Protein AF-E7G3Q5-F1 (afdb_monomer_lite)

Sequence (189 aa):
MLRTCIPQLWKILIFPSSAIGLLQPPITFSFSPLLARLWGVLVLLFIGIGVGVVIFTGACVAPVIFKTSSILPTPLTRYDAGILMSHIFIRSNWVLNALACILVLDSLILKKAILLRLSHLASSVLIFLFSFYYTPFILRAQSLGSVYTTSEKFIQMHAQSEIIFKILLTLLCFSFVSRALRNMPKTSH

Foldseek 3Di:
DDDDDDDDPPPPPDDDPVVVVPPDPPDPPPDDPVRVLVLLVVLLVLLVVLLVLLCCLPVPLLCCLQVCVVPDPDHDDNLVSLVVSLVSVLVSLVSQQVSLVSLQVVLVVPPPCVLLSVLSPLLSVLSCCLNVPLSVVSVVLSVVHDVSCPDPVNVVSVVVSVVSSVVSSVSSVVNNVVSVVVSDDDDDD

InterPro domains:
  IPR025423 TMEM205-like [PF13664] (45-143)

Radius of gyration: 25.7 Å; chains: 1; bounding box: 89×31×65 Å

pLDDT: mean 84.25, std 18.97, range [33.12, 98.25]

Organism: NCBI:txid710394

Structure (mmCIF, N/CA/C/O backbone):
data_AF-E7G3Q5-F1
#
_entry.id   AF-E7G3Q5-F1
#
loop_
_atom_site.group_PDB
_atom_site.id
_atom_site.type_symbol
_atom_site.label_atom_id
_atom_site.label_alt_id
_atom_site.label_comp_id
_atom_site.label_asym_id
_atom_site.label_entity_id
_atom_site.label_seq_id
_atom_site.pdbx_PDB_ins_code
_atom_site.Cartn_x
_atom_site.Cartn_y
_atom_site.Cartn_z
_atom_site.occupancy
_atom_site.B_iso_or_equiv
_atom_site.auth_seq_id
_atom_site.auth_comp_id
_atom_site.auth_asym_id
_atom_site.auth_atom_id
_atom_site.pdbx_PDB_model_num
ATOM 1 N N . MET A 1 1 ? -55.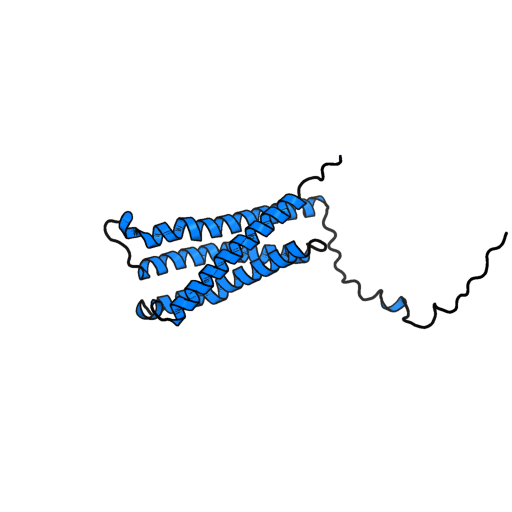511 18.193 40.551 1.00 34.66 1 MET A N 1
ATOM 2 C CA . MET A 1 1 ? -56.664 17.622 39.822 1.00 34.66 1 MET A CA 1
ATOM 3 C C . MET A 1 1 ? -56.696 18.234 38.422 1.00 34.66 1 MET A C 1
ATOM 5 O O . MET A 1 1 ? -56.644 19.450 38.360 1.00 34.66 1 MET A O 1
ATOM 9 N N . LEU A 1 2 ? -56.731 17.391 37.369 1.00 33.12 2 LEU A N 1
ATOM 10 C CA . LEU A 1 2 ? -56.966 17.679 35.925 1.00 33.12 2 LEU A CA 1
ATOM 11 C C . LEU A 1 2 ? -55.952 18.624 35.236 1.00 33.12 2 LEU A C 1
ATOM 13 O O . LEU A 1 2 ? -55.912 19.806 35.528 1.00 33.12 2 LEU A O 1
ATOM 17 N N . ARG A 1 3 ? -55.015 18.216 34.361 1.00 36.53 3 ARG A N 1
ATOM 18 C CA . ARG A 1 3 ? -55.071 17.414 33.113 1.00 36.53 3 ARG A CA 1
ATOM 19 C C . ARG A 1 3 ? -56.258 17.776 32.216 1.00 36.53 3 ARG A C 1
ATOM 21 O O . ARG A 1 3 ? -57.365 17.402 32.557 1.00 36.53 3 ARG A O 1
ATOM 28 N N . THR A 1 4 ? -55.953 18.427 31.084 1.00 46.34 4 THR A N 1
ATOM 29 C CA . THR A 1 4 ? -56.346 18.138 29.680 1.00 46.34 4 THR A CA 1
ATOM 30 C C . THR A 1 4 ? -56.596 19.430 28.901 1.00 46.34 4 THR A C 1
ATOM 32 O O . THR A 1 4 ? -57.481 20.181 29.282 1.00 46.34 4 THR A O 1
ATOM 35 N N . CYS A 1 5 ? -55.864 19.665 27.804 1.00 41.31 5 CYS A N 1
ATOM 36 C CA . CYS A 1 5 ? -56.416 19.691 26.437 1.00 41.31 5 CYS A CA 1
ATOM 37 C C . CYS A 1 5 ? -55.398 20.306 25.452 1.00 41.31 5 CYS A C 1
ATOM 39 O O . CYS A 1 5 ? -55.337 21.518 25.295 1.00 41.31 5 CYS A O 1
ATOM 41 N N . ILE A 1 6 ? -54.602 19.473 24.772 1.00 41.53 6 ILE A N 1
ATOM 42 C CA . ILE A 1 6 ? -54.040 19.798 23.448 1.00 41.53 6 ILE A CA 1
ATOM 43 C C . ILE A 1 6 ? -54.239 18.542 22.578 1.00 41.53 6 ILE A C 1
ATOM 45 O O . ILE A 1 6 ? -53.996 17.434 23.071 1.00 41.53 6 ILE A O 1
ATOM 49 N N . PRO A 1 7 ? -54.777 18.672 21.349 1.00 46.28 7 PRO A N 1
ATOM 50 C CA . PRO A 1 7 ? -55.595 17.633 20.740 1.00 46.28 7 PRO A CA 1
ATOM 51 C C . PRO A 1 7 ? -54.795 16.563 19.986 1.00 46.28 7 PRO A C 1
A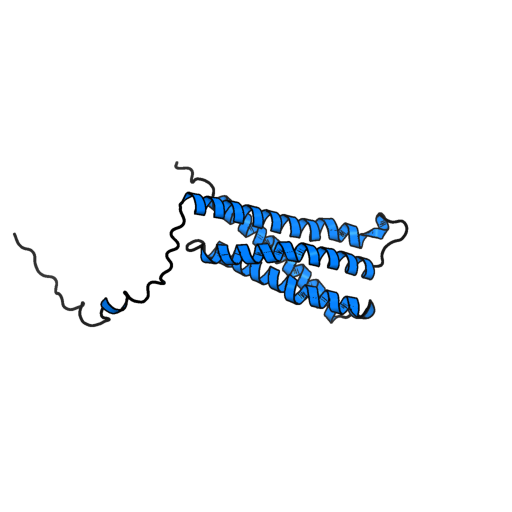TOM 53 O O . PRO A 1 7 ? -53.759 16.797 19.370 1.00 46.28 7 PRO A O 1
ATOM 56 N N . GLN A 1 8 ? -55.363 15.362 20.026 1.00 43.34 8 GLN A N 1
ATOM 57 C CA . GLN A 1 8 ? -54.876 14.067 19.546 1.00 43.34 8 GLN A CA 1
ATOM 58 C C . GLN A 1 8 ? -54.952 13.839 18.020 1.00 43.34 8 GLN A C 1
ATOM 60 O O . GLN A 1 8 ? -54.942 12.696 17.577 1.00 43.34 8 GLN A O 1
ATOM 65 N N . LEU A 1 9 ? -55.015 14.875 17.183 1.00 39.50 9 LEU A N 1
ATOM 66 C CA . LEU A 1 9 ? -55.418 14.704 15.774 1.00 39.50 9 LEU A CA 1
ATOM 67 C C . LEU A 1 9 ? -54.286 14.639 14.738 1.00 39.50 9 LEU A C 1
ATOM 69 O O . LEU A 1 9 ? -54.562 14.444 13.560 1.00 39.50 9 LEU A O 1
ATOM 73 N N . TRP A 1 10 ? -53.016 14.705 15.148 1.00 34.41 10 TRP A N 1
ATOM 74 C CA . TRP A 1 10 ? -51.878 14.600 14.215 1.00 34.41 10 TRP A CA 1
ATOM 75 C C . TRP A 1 10 ? -51.160 13.243 14.219 1.00 34.41 10 TRP A C 1
ATOM 77 O O . TRP A 1 10 ? -50.171 13.055 13.519 1.00 34.41 10 TRP A O 1
ATOM 87 N N . LYS A 1 11 ? -51.659 12.268 14.990 1.00 38.84 11 LYS A N 1
ATOM 88 C CA . LYS A 1 11 ? -51.002 10.962 15.172 1.00 38.84 11 LYS A CA 1
ATOM 89 C C . LYS A 1 11 ? -51.518 9.837 14.264 1.00 38.84 11 LYS A C 1
ATOM 91 O O . LYS A 1 11 ? -51.088 8.705 14.442 1.00 38.84 11 LYS A O 1
ATOM 96 N N . ILE A 1 12 ? -52.432 10.120 13.329 1.00 45.00 12 ILE A N 1
ATOM 97 C CA . ILE A 1 12 ? -53.193 9.069 12.625 1.00 45.00 12 ILE A CA 1
ATOM 98 C C . ILE A 1 12 ? -52.824 8.885 11.140 1.00 45.00 12 ILE A C 1
ATOM 100 O O . ILE A 1 12 ? -53.211 7.867 10.580 1.00 45.00 12 ILE A O 1
ATOM 104 N N . LEU A 1 13 ? -52.035 9.753 10.485 1.00 44.00 13 LEU A N 1
ATOM 105 C CA . LEU A 1 13 ? -51.955 9.690 9.010 1.00 44.00 13 LEU A CA 1
ATOM 106 C C . LEU A 1 13 ? -50.626 9.351 8.331 1.00 44.00 13 LEU A C 1
ATOM 108 O O . LEU A 1 13 ? -50.614 9.296 7.107 1.00 44.00 13 LEU A O 1
ATOM 112 N N . ILE A 1 14 ? -49.527 9.065 9.035 1.00 50.62 14 ILE A N 1
ATOM 113 C CA . ILE A 1 14 ? -48.272 8.699 8.354 1.00 50.62 14 ILE A CA 1
ATOM 114 C C . ILE A 1 14 ? -47.549 7.572 9.118 1.00 50.62 14 ILE A C 1
ATOM 116 O O . ILE A 1 14 ? -46.905 7.802 10.135 1.00 50.62 14 ILE A O 1
ATOM 120 N N . PHE A 1 15 ? -47.680 6.360 8.565 1.00 40.44 15 PHE A N 1
ATOM 121 C CA . PHE A 1 15 ? -47.014 5.083 8.873 1.00 40.44 15 PHE A CA 1
ATOM 122 C C . PHE A 1 15 ? -47.357 4.354 10.196 1.00 40.44 15 PHE A C 1
ATOM 124 O O . PHE A 1 15 ? -47.083 4.853 11.288 1.00 40.44 15 PHE A O 1
ATOM 131 N N . PRO A 1 16 ? -47.868 3.104 10.131 1.00 38.09 16 PRO A N 1
ATOM 132 C CA . PRO A 1 16 ? -47.979 2.249 11.304 1.00 38.09 16 PRO A CA 1
ATOM 133 C C . PRO A 1 16 ? -46.575 1.860 11.793 1.00 38.09 16 PRO A C 1
ATOM 135 O O . PRO A 1 16 ? -45.822 1.154 11.124 1.00 38.09 16 PRO A O 1
ATOM 138 N N . SER A 1 17 ? -46.243 2.312 13.002 1.00 51.16 17 SER A N 1
ATOM 139 C CA . SER A 1 17 ? -44.999 2.027 13.739 1.00 51.16 17 SER A CA 1
ATOM 140 C C . SER A 1 17 ? -44.724 0.522 13.957 1.00 51.16 17 SER A C 1
ATOM 142 O O . SER A 1 17 ? -43.619 0.125 14.319 1.00 51.16 17 SER A O 1
ATOM 144 N N . SER A 1 18 ? -45.703 -0.352 13.708 1.00 44.50 18 SER A N 1
ATOM 145 C CA . SER A 1 18 ? -45.592 -1.801 13.909 1.00 44.50 18 SER A CA 1
ATOM 146 C C . SER A 1 18 ? -44.826 -2.551 12.809 1.00 44.50 18 SER A C 1
ATOM 148 O O . SER A 1 18 ? -44.466 -3.704 13.024 1.00 44.50 18 SER A O 1
ATOM 150 N N . ALA A 1 19 ? -44.515 -1.923 11.668 1.00 43.09 19 ALA A N 1
ATOM 151 C CA . ALA A 1 19 ? -43.764 -2.566 10.577 1.00 43.09 19 ALA A CA 1
ATOM 152 C C . ALA A 1 19 ? -42.237 -2.323 10.621 1.00 43.09 19 ALA A C 1
ATOM 154 O O . ALA A 1 19 ? -41.493 -2.911 9.840 1.00 43.09 19 ALA A O 1
ATOM 155 N N . ILE A 1 20 ? -41.742 -1.494 11.550 1.00 48.28 20 ILE A N 1
ATOM 156 C CA . ILE A 1 20 ? -40.310 -1.136 11.663 1.00 48.28 20 ILE A CA 1
ATOM 157 C C . ILE A 1 20 ? -39.547 -2.100 12.603 1.00 48.28 20 ILE A C 1
ATOM 159 O O . ILE A 1 20 ? -38.323 -2.062 12.695 1.00 48.28 20 ILE A O 1
ATOM 163 N N . GLY A 1 21 ? -40.245 -3.036 13.257 1.00 41.53 21 GLY A N 1
ATOM 164 C CA . GLY A 1 21 ? -39.632 -4.073 14.101 1.00 41.53 21 GLY A CA 1
ATOM 165 C C . GLY A 1 21 ? -38.952 -5.219 13.338 1.00 41.53 21 GLY A C 1
ATOM 166 O O . GLY A 1 21 ? -38.236 -6.004 13.948 1.00 41.53 21 GLY A O 1
ATOM 167 N N . LEU A 1 22 ? -39.148 -5.316 12.017 1.00 44.22 22 LEU A N 1
ATOM 168 C CA . LEU A 1 22 ? -38.691 -6.446 11.189 1.00 44.22 22 LEU A CA 1
ATOM 169 C C . LEU A 1 22 ? -37.426 -6.162 10.364 1.00 44.22 22 LEU A C 1
ATOM 171 O O . LEU A 1 22 ? -36.970 -7.028 9.623 1.00 44.22 22 LEU A O 1
ATOM 175 N N . LEU A 1 23 ? -36.830 -4.975 10.516 1.00 46.97 23 LEU A N 1
ATOM 176 C CA . LEU A 1 23 ? -35.581 -4.600 9.845 1.00 46.97 23 LEU A CA 1
ATOM 177 C C . LEU A 1 23 ? -34.503 -4.141 10.839 1.00 46.97 23 LEU A C 1
ATOM 179 O O . LEU A 1 23 ? -33.746 -3.208 10.578 1.00 46.97 23 LEU A O 1
ATOM 183 N N . GLN A 1 24 ? -34.416 -4.789 12.000 1.00 53.78 24 GLN A N 1
ATOM 184 C CA . GLN A 1 24 ? -33.167 -4.773 12.756 1.00 53.78 24 GLN A CA 1
ATOM 185 C C . GLN A 1 24 ? -32.226 -5.793 12.100 1.00 53.78 24 GLN A C 1
ATOM 187 O O . GLN A 1 24 ? -32.573 -6.974 12.068 1.00 53.78 24 GLN A O 1
ATOM 192 N N . PRO A 1 25 ? -31.057 -5.400 11.553 1.00 47.34 25 PRO A N 1
ATOM 193 C CA . PRO A 1 25 ? -30.088 -6.396 11.112 1.00 47.34 25 PRO A CA 1
ATOM 194 C C . PRO A 1 25 ? -29.729 -7.269 12.329 1.00 47.34 25 PRO A C 1
ATOM 196 O O . PRO A 1 25 ? -29.348 -6.713 13.364 1.00 47.34 25 PRO A O 1
ATOM 199 N N . PRO A 1 26 ? -29.835 -8.609 12.245 1.00 45.66 26 PRO A N 1
ATOM 200 C CA . PRO A 1 26 ? -29.839 -9.501 13.411 1.00 45.66 26 PRO A CA 1
ATOM 201 C C . PRO A 1 26 ? -28.449 -9.718 14.030 1.00 45.66 26 PRO A C 1
ATOM 203 O O . PRO A 1 26 ? -28.199 -10.721 14.687 1.00 45.66 26 PRO A O 1
ATOM 206 N N . ILE A 1 27 ? -27.505 -8.798 13.824 1.00 49.44 27 ILE A N 1
ATOM 207 C CA . ILE A 1 27 ? -26.110 -8.990 14.218 1.00 49.44 27 ILE A CA 1
ATOM 208 C C . ILE A 1 27 ? -25.630 -7.760 14.985 1.00 49.44 27 ILE A C 1
ATOM 210 O O . ILE A 1 27 ? -24.785 -6.982 14.539 1.00 49.44 27 ILE A O 1
ATOM 214 N N . THR A 1 28 ? -26.162 -7.568 16.190 1.00 47.84 28 THR A N 1
ATOM 215 C CA . THR A 1 28 ? -25.440 -6.804 17.209 1.00 47.84 28 THR A CA 1
ATOM 216 C C . THR A 1 28 ? -24.349 -7.709 17.764 1.00 47.84 28 THR A C 1
ATOM 218 O O . THR A 1 28 ? -24.555 -8.425 18.740 1.00 47.84 28 THR A O 1
ATOM 221 N N . PHE A 1 29 ? -23.187 -7.716 17.108 1.00 52.03 29 PHE A N 1
ATOM 222 C CA . PHE A 1 29 ? -21.998 -8.391 17.620 1.00 52.03 29 PHE A CA 1
ATOM 223 C C . PHE A 1 29 ? -21.577 -7.676 18.913 1.00 52.03 29 PHE A C 1
ATOM 225 O O . PHE A 1 29 ? -20.924 -6.630 18.885 1.00 52.03 29 PHE A O 1
ATOM 232 N N . SER A 1 30 ? -22.046 -8.179 20.055 1.00 55.59 30 SER A N 1
ATOM 233 C CA . SER A 1 30 ? -21.732 -7.634 21.373 1.00 55.59 30 SER A CA 1
ATOM 234 C C . SER A 1 30 ? -20.316 -8.062 21.752 1.00 55.59 30 SER A C 1
ATOM 236 O O . SER A 1 30 ? -20.113 -9.029 22.482 1.00 55.59 30 SER A O 1
ATOM 238 N N . PHE A 1 31 ? -19.318 -7.370 21.202 1.00 60.97 31 PHE A N 1
ATOM 239 C CA . PHE A 1 31 ? -17.926 -7.535 21.611 1.00 60.97 31 PHE A CA 1
ATOM 240 C C . PHE A 1 31 ? -17.780 -7.155 23.089 1.00 60.97 31 PHE A C 1
ATOM 242 O O . PHE A 1 31 ? -18.236 -6.089 23.509 1.00 60.97 31 PHE A O 1
ATOM 249 N N . SER A 1 32 ? -17.105 -7.997 23.877 1.00 79.44 32 SER A N 1
ATOM 250 C CA . SER A 1 32 ? -16.699 -7.601 25.225 1.00 79.44 32 SER A CA 1
ATOM 251 C C . SER A 1 32 ? -15.809 -6.347 25.141 1.00 79.44 32 SER A C 1
ATOM 253 O O . SER A 1 32 ? -15.042 -6.190 24.182 1.00 79.44 32 SER A O 1
ATOM 255 N N . PRO A 1 33 ? -15.881 -5.423 26.117 1.00 78.50 33 PRO A N 1
ATOM 256 C CA . PRO A 1 33 ? -15.130 -4.167 26.059 1.00 78.50 33 PRO A CA 1
ATOM 257 C C . PRO A 1 33 ? -13.611 -4.393 25.993 1.00 78.50 33 PRO A C 1
ATOM 259 O O . PRO A 1 33 ? -12.895 -3.609 25.371 1.00 78.50 33 PRO A O 1
ATOM 262 N N . LEU A 1 34 ? -13.121 -5.493 26.576 1.00 83.75 34 LEU A N 1
ATOM 263 C CA . LEU A 1 34 ? -11.731 -5.930 26.462 1.00 83.75 34 LEU A CA 1
ATOM 264 C C . LEU A 1 34 ? -11.377 -6.325 25.021 1.00 83.75 34 LEU A C 1
ATOM 266 O O . LEU A 1 34 ? -10.365 -5.874 24.490 1.00 83.75 34 LEU A O 1
ATOM 270 N N . LEU A 1 35 ? -12.225 -7.120 24.366 1.00 84.31 35 LEU A N 1
ATOM 271 C CA . LEU A 1 35 ? -11.979 -7.609 23.011 1.00 84.31 35 LEU A CA 1
ATOM 272 C C . LEU A 1 35 ? -12.007 -6.469 21.979 1.00 84.31 35 LEU A C 1
ATOM 274 O O . LEU A 1 35 ? -11.187 -6.449 21.066 1.00 84.31 35 LEU A O 1
ATOM 278 N N . ALA A 1 36 ? -12.862 -5.460 22.177 1.00 82.06 36 ALA A N 1
ATOM 279 C CA . ALA A 1 36 ? -12.862 -4.246 21.357 1.00 82.06 36 ALA A CA 1
ATOM 280 C C . ALA A 1 36 ? -11.558 -3.432 21.498 1.00 82.06 36 ALA A C 1
ATOM 282 O O . ALA A 1 36 ? -11.042 -2.908 20.508 1.00 82.06 36 ALA A O 1
ATOM 283 N N . ARG A 1 37 ? -10.996 -3.347 22.713 1.00 85.00 37 ARG A N 1
ATOM 284 C CA . ARG A 1 37 ? -9.695 -2.694 22.947 1.00 85.00 37 ARG A CA 1
ATOM 285 C C . ARG A 1 37 ? -8.551 -3.471 22.303 1.00 85.00 37 ARG A C 1
ATOM 287 O O . ARG A 1 37 ? -7.734 -2.864 21.618 1.00 85.00 37 ARG A O 1
ATOM 294 N N . LEU A 1 38 ? -8.526 -4.795 22.470 1.00 89.81 38 LEU A N 1
ATOM 295 C CA . LEU A 1 38 ? -7.521 -5.662 21.848 1.00 89.81 38 LEU A CA 1
ATOM 296 C C . LEU A 1 38 ? -7.560 -5.557 20.321 1.00 89.81 38 LEU A C 1
ATOM 298 O O . LEU A 1 38 ? -6.521 -5.350 19.701 1.00 89.81 38 LEU A O 1
ATOM 302 N N . TRP A 1 39 ? -8.753 -5.590 19.721 1.00 90.62 39 TRP A N 1
ATOM 303 C CA . TRP A 1 39 ? -8.930 -5.358 18.287 1.00 90.62 39 TRP A CA 1
ATOM 304 C C . TRP A 1 39 ? -8.360 -4.002 17.851 1.00 90.62 39 TRP A C 1
ATOM 306 O O . TRP A 1 39 ? -7.632 -3.910 16.866 1.00 90.62 39 TRP A O 1
ATOM 316 N N . GLY A 1 40 ? -8.632 -2.945 18.623 1.00 90.62 40 GLY A N 1
ATOM 317 C CA . GLY A 1 40 ? -8.086 -1.613 18.380 1.00 90.62 40 GLY A CA 1
ATOM 318 C C . GLY A 1 40 ? -6.558 -1.556 18.355 1.00 90.62 40 GLY A C 1
ATOM 319 O O . GLY A 1 40 ? -6.004 -0.869 17.497 1.00 90.62 40 GLY A O 1
ATOM 320 N N . VAL A 1 41 ? -5.896 -2.277 19.262 1.00 92.44 41 VAL A N 1
ATOM 321 C CA . VAL A 1 41 ? -4.428 -2.371 19.324 1.00 92.44 41 VAL A CA 1
ATOM 322 C C . VAL A 1 41 ? -3.880 -3.196 18.162 1.00 92.44 41 VAL A C 1
ATOM 324 O O . VAL A 1 41 ? -2.921 -2.770 17.523 1.00 92.44 41 VAL A O 1
ATOM 327 N N . LEU A 1 42 ? -4.510 -4.329 17.840 1.00 94.31 42 LEU A N 1
ATOM 328 C CA . LEU A 1 42 ? -4.105 -5.173 16.714 1.00 94.31 42 LEU A CA 1
ATOM 329 C C . LEU A 1 42 ? -4.168 -4.402 15.393 1.00 94.31 42 LEU A C 1
ATOM 331 O O . LEU A 1 42 ? -3.184 -4.363 14.662 1.00 94.31 42 LEU A O 1
ATOM 335 N N . VAL A 1 43 ? -5.280 -3.719 15.114 1.00 95.44 43 VAL A N 1
ATOM 336 C CA . VAL A 1 43 ? -5.418 -2.900 13.898 1.00 95.44 43 VAL A CA 1
ATOM 337 C C . VAL A 1 43 ? -4.332 -1.825 13.833 1.00 95.44 43 VAL A C 1
ATOM 339 O O . VAL A 1 43 ? -3.731 -1.630 12.780 1.00 95.44 43 VAL A O 1
ATOM 342 N N . LEU A 1 44 ? -4.033 -1.159 14.953 1.00 95.31 44 LEU A N 1
ATOM 343 C CA . LEU A 1 44 ? -2.981 -0.143 15.005 1.00 95.31 44 LEU A CA 1
ATOM 344 C C . LEU A 1 44 ? -1.593 -0.733 14.698 1.00 95.31 44 LEU A C 1
ATOM 346 O O . LEU A 1 44 ? -0.835 -0.133 13.936 1.00 95.31 44 LEU A O 1
ATOM 350 N N . LEU A 1 45 ? -1.284 -1.915 15.241 1.00 96.62 45 LEU A N 1
ATOM 351 C CA . LEU A 1 45 ? -0.041 -2.637 14.964 1.00 96.62 45 LEU A CA 1
ATOM 352 C C . LEU A 1 45 ? 0.081 -2.984 13.475 1.00 96.62 45 LEU A C 1
ATOM 354 O O . LEU A 1 45 ? 1.110 -2.709 12.862 1.00 96.62 45 LEU A O 1
ATOM 358 N N . PHE A 1 46 ? -0.979 -3.533 12.878 1.00 97.19 46 PHE A N 1
ATOM 359 C CA . PHE A 1 46 ? -0.999 -3.890 11.458 1.00 97.19 46 PHE A CA 1
ATOM 360 C C . PHE A 1 46 ? -0.860 -2.665 10.545 1.00 97.19 46 PHE A C 1
ATOM 362 O O . PHE A 1 46 ? -0.125 -2.730 9.560 1.00 97.19 46 PHE A O 1
ATOM 369 N N . ILE A 1 47 ? -1.491 -1.533 10.883 1.00 97.56 47 ILE A N 1
ATOM 370 C CA . ILE A 1 47 ? -1.281 -0.271 10.156 1.00 97.56 47 ILE A CA 1
ATOM 371 C C . ILE A 1 47 ? 0.190 0.155 10.248 1.00 97.56 47 ILE A C 1
ATOM 373 O O . ILE A 1 47 ? 0.777 0.512 9.229 1.00 97.56 47 ILE A O 1
ATOM 377 N N . GLY A 1 48 ? 0.799 0.080 11.436 1.00 97.25 48 GLY A N 1
ATOM 378 C CA . GLY A 1 48 ? 2.218 0.393 11.633 1.00 97.25 48 GLY A CA 1
ATOM 379 C C . GLY A 1 48 ? 3.144 -0.486 10.786 1.00 97.25 48 GLY A C 1
ATOM 380 O O . GLY A 1 48 ? 4.043 0.030 10.123 1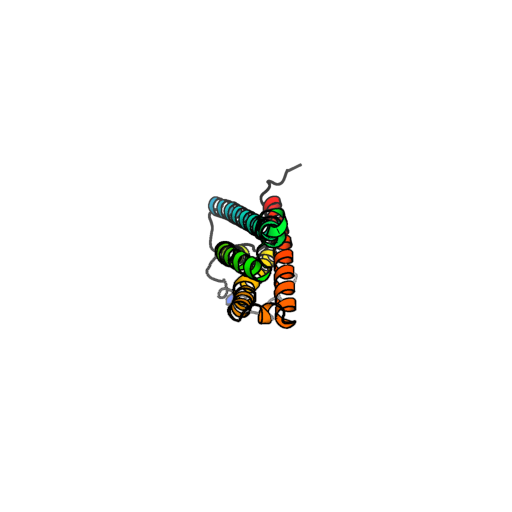.00 97.25 48 GLY A O 1
ATOM 381 N N . ILE A 1 49 ? 2.878 -1.796 10.727 1.00 97.31 49 ILE A N 1
ATOM 382 C CA . ILE A 1 49 ? 3.590 -2.727 9.836 1.00 97.31 49 ILE A CA 1
ATOM 383 C C . ILE A 1 49 ? 3.401 -2.317 8.370 1.00 97.31 49 ILE A C 1
ATOM 385 O O . ILE A 1 49 ? 4.377 -2.277 7.625 1.00 97.31 49 ILE A O 1
ATOM 389 N N . GLY A 1 50 ? 2.182 -1.960 7.956 1.00 97.25 50 GLY A N 1
ATOM 390 C CA . GLY A 1 50 ? 1.893 -1.478 6.603 1.00 97.25 50 GLY A CA 1
ATOM 391 C C . GLY A 1 50 ? 2.704 -0.245 6.216 1.00 97.25 50 GLY A C 1
ATOM 392 O O . GLY A 1 50 ? 3.349 -0.235 5.169 1.00 97.25 50 GLY A O 1
ATOM 393 N N . VAL A 1 51 ? 2.727 0.768 7.087 1.00 97.62 51 VAL A N 1
ATOM 394 C CA . VAL A 1 51 ? 3.562 1.968 6.917 1.00 97.62 51 VAL A CA 1
ATOM 395 C C . VAL A 1 51 ? 5.036 1.577 6.800 1.00 97.62 51 VAL A C 1
ATOM 397 O O . VAL A 1 51 ? 5.717 2.022 5.877 1.00 97.62 51 VAL A O 1
ATOM 400 N N . GLY A 1 52 ? 5.516 0.698 7.685 1.00 96.50 52 GLY A N 1
ATOM 401 C CA . GLY A 1 52 ? 6.889 0.197 7.667 1.00 96.50 52 GLY A CA 1
ATOM 402 C C . GLY A 1 52 ? 7.255 -0.497 6.354 1.00 96.50 52 GLY A C 1
ATOM 403 O O . GLY A 1 52 ? 8.288 -0.182 5.772 1.00 96.50 52 GLY A O 1
ATOM 404 N N . VAL A 1 53 ? 6.395 -1.380 5.839 1.00 96.50 53 VAL A N 1
ATOM 405 C CA . VAL A 1 53 ? 6.600 -2.073 4.555 1.00 96.50 53 VAL A CA 1
ATOM 406 C C . VAL A 1 53 ? 6.681 -1.077 3.398 1.00 96.50 53 VAL A C 1
ATOM 408 O O . VAL A 1 53 ? 7.574 -1.187 2.556 1.00 96.50 53 VAL A O 1
ATOM 411 N N . VAL A 1 54 ? 5.781 -0.093 3.356 1.00 95.62 54 VAL A N 1
ATOM 412 C CA . VAL A 1 54 ? 5.740 0.912 2.283 1.00 95.62 54 VAL A CA 1
ATOM 413 C C . VAL A 1 54 ? 6.987 1.802 2.310 1.00 95.62 54 VAL A C 1
ATOM 415 O O . VAL A 1 54 ? 7.614 2.012 1.272 1.00 95.62 54 VAL A O 1
ATOM 418 N N . ILE A 1 55 ? 7.405 2.264 3.492 1.00 96.00 55 ILE A N 1
ATOM 419 C CA . ILE A 1 55 ? 8.636 3.054 3.648 1.00 96.00 55 ILE A CA 1
ATOM 420 C C . ILE A 1 55 ? 9.866 2.213 3.305 1.00 96.00 55 ILE A C 1
ATOM 422 O O . ILE A 1 55 ? 10.727 2.670 2.559 1.00 96.00 55 ILE A O 1
ATOM 426 N N . PHE A 1 56 ? 9.953 0.983 3.810 1.00 95.25 56 PHE A N 1
ATOM 427 C CA . PHE A 1 56 ? 11.109 0.123 3.584 1.00 95.25 56 PHE A CA 1
ATOM 428 C C . PHE A 1 56 ? 11.283 -0.202 2.099 1.00 95.25 56 PHE A C 1
ATOM 430 O O . PHE A 1 56 ? 12.369 -0.034 1.549 1.00 95.25 56 PHE A O 1
ATOM 437 N N . THR A 1 57 ? 10.209 -0.601 1.419 1.00 94.00 57 THR A N 1
ATOM 438 C CA . THR A 1 57 ? 10.262 -0.889 -0.020 1.00 94.00 57 THR A CA 1
ATOM 439 C C . THR A 1 57 ? 10.550 0.370 -0.842 1.00 94.00 57 THR A C 1
ATOM 441 O O . THR A 1 57 ? 11.448 0.362 -1.679 1.00 94.00 57 THR A O 1
ATOM 444 N N . GLY A 1 58 ? 9.857 1.480 -0.579 1.00 89.88 58 GLY A N 1
ATOM 445 C CA . GLY A 1 58 ? 9.997 2.708 -1.364 1.00 89.88 58 GLY A CA 1
ATOM 446 C C . GLY A 1 58 ? 11.286 3.489 -1.096 1.00 89.88 58 GLY A C 1
ATOM 447 O O . GLY A 1 58 ? 12.022 3.815 -2.022 1.00 89.88 58 GLY A O 1
ATOM 448 N N . ALA A 1 59 ? 11.564 3.812 0.166 1.00 90.62 59 ALA A N 1
ATOM 449 C CA . ALA A 1 59 ? 12.649 4.717 0.542 1.00 90.62 59 ALA A CA 1
ATOM 450 C C . ALA A 1 59 ? 13.986 4.002 0.778 1.00 90.62 59 ALA A C 1
ATOM 452 O O . ALA A 1 59 ? 15.031 4.609 0.561 1.00 90.62 59 ALA A O 1
ATOM 453 N N . CYS A 1 60 ? 13.977 2.735 1.210 1.00 91.19 60 CYS A N 1
ATOM 454 C CA . CYS A 1 60 ? 15.212 2.004 1.515 1.00 91.19 60 CYS A CA 1
ATOM 455 C C . CYS A 1 60 ? 15.625 1.075 0.368 1.00 91.19 60 CYS A C 1
ATOM 457 O O . CYS A 1 60 ? 16.743 1.164 -0.129 1.00 91.19 60 CYS A O 1
ATOM 459 N N . VAL A 1 61 ? 14.727 0.200 -0.084 1.00 92.38 61 VAL A N 1
ATOM 460 C CA . VAL A 1 61 ? 15.055 -0.846 -1.064 1.00 92.38 61 VAL A CA 1
ATOM 461 C C . VAL A 1 61 ? 15.248 -0.275 -2.471 1.00 92.38 61 VAL A C 1
ATOM 463 O O . VAL A 1 61 ? 16.239 -0.604 -3.124 1.00 92.38 61 VAL A O 1
ATOM 466 N N . ALA A 1 62 ? 14.354 0.602 -2.941 1.00 90.00 62 ALA A N 1
ATOM 467 C CA . ALA A 1 62 ? 14.445 1.160 -4.292 1.00 90.00 62 ALA A CA 1
ATOM 468 C C . ALA A 1 62 ? 15.802 1.835 -4.600 1.00 90.00 62 ALA A C 1
ATOM 470 O O . ALA A 1 62 ? 16.411 1.484 -5.613 1.00 90.00 62 ALA A O 1
ATOM 471 N N . PRO A 1 63 ? 16.351 2.751 -3.769 1.00 89.25 63 PRO A N 1
ATOM 472 C CA . PRO A 1 63 ? 17.648 3.350 -4.074 1.00 89.25 63 PRO A CA 1
ATOM 473 C C . PRO A 1 63 ? 18.795 2.337 -4.035 1.00 89.25 63 PRO A C 1
ATOM 475 O O . PRO A 1 63 ? 19.714 2.469 -4.836 1.00 89.25 63 PRO A O 1
ATOM 478 N N . VAL A 1 64 ? 18.741 1.322 -3.167 1.00 89.38 64 VAL A N 1
ATOM 479 C CA . VAL A 1 64 ? 19.773 0.274 -3.102 1.00 89.38 64 VAL A CA 1
ATOM 480 C C . VAL A 1 64 ? 19.794 -0.557 -4.387 1.00 89.38 64 VAL A C 1
ATOM 482 O O . VAL A 1 64 ? 20.864 -0.832 -4.923 1.00 89.38 64 VAL A O 1
ATOM 485 N N . ILE A 1 65 ? 18.621 -0.905 -4.921 1.00 90.69 65 ILE A N 1
ATOM 486 C CA . ILE A 1 65 ? 18.498 -1.735 -6.127 1.00 90.69 65 ILE A CA 1
ATOM 487 C C . ILE A 1 65 ? 18.772 -0.944 -7.411 1.00 90.69 65 ILE A C 1
ATOM 489 O O . ILE A 1 65 ? 19.386 -1.470 -8.335 1.00 90.69 65 ILE A O 1
ATOM 493 N N . PHE A 1 66 ? 18.347 0.319 -7.494 1.00 88.19 66 PHE A N 1
ATOM 494 C CA . PHE A 1 66 ? 18.508 1.116 -8.717 1.00 88.19 66 PHE A CA 1
ATOM 495 C C . PHE A 1 66 ? 19.818 1.915 -8.784 1.00 88.19 66 PHE A C 1
ATOM 497 O O . PHE A 1 66 ? 20.169 2.395 -9.862 1.00 88.19 66 PHE A O 1
ATOM 504 N N . LYS A 1 67 ? 20.559 2.059 -7.675 1.00 88.81 67 LYS A N 1
ATOM 505 C CA . LYS A 1 67 ? 21.878 2.722 -7.633 1.00 88.81 67 LYS A CA 1
ATOM 506 C C . LYS A 1 67 ? 23.021 1.730 -7.401 1.00 88.81 67 LYS A C 1
ATOM 508 O O . LYS A 1 67 ? 24.005 2.046 -6.741 1.00 88.81 67 LYS A O 1
ATOM 513 N N . THR A 1 68 ? 22.933 0.531 -7.973 1.00 85.75 68 THR A N 1
ATOM 514 C CA . THR A 1 68 ? 23.975 -0.498 -7.812 1.00 85.75 68 THR A CA 1
ATOM 515 C C . THR A 1 68 ? 25.342 -0.088 -8.347 1.00 85.75 68 THR A C 1
ATOM 517 O O . THR A 1 68 ? 26.335 -0.643 -7.902 1.00 85.75 68 THR A O 1
ATOM 520 N N . SER A 1 69 ? 25.435 0.890 -9.253 1.00 80.81 69 SER A N 1
ATOM 521 C CA . SER A 1 69 ? 26.716 1.385 -9.780 1.00 80.81 69 SER A CA 1
ATOM 522 C C . SER A 1 69 ? 27.633 2.011 -8.730 1.00 80.81 69 SER A C 1
ATOM 524 O O . SER A 1 69 ? 28.829 2.112 -8.969 1.00 80.81 69 SER A O 1
ATOM 526 N N . SER A 1 70 ? 27.098 2.434 -7.581 1.00 82.12 70 SER A N 1
ATOM 527 C CA . SER A 1 70 ? 27.904 2.929 -6.459 1.00 82.12 70 SER A CA 1
ATOM 528 C C . SER A 1 70 ? 28.238 1.852 -5.422 1.00 82.12 70 SER A C 1
ATOM 530 O O . SER A 1 70 ? 28.885 2.164 -4.430 1.00 82.12 70 SER A O 1
ATOM 532 N N . ILE A 1 71 ? 27.748 0.620 -5.598 1.00 84.69 71 ILE A N 1
ATOM 533 C CA . ILE A 1 71 ? 27.817 -0.447 -4.586 1.00 84.69 71 ILE A CA 1
ATOM 534 C C . ILE A 1 71 ? 28.514 -1.694 -5.143 1.00 84.69 71 ILE A C 1
ATOM 536 O O . ILE A 1 71 ? 29.317 -2.309 -4.447 1.00 84.69 71 ILE A O 1
ATOM 540 N N . LEU A 1 72 ? 28.210 -2.081 -6.384 1.00 86.44 72 LEU A N 1
ATOM 541 C CA . LEU A 1 72 ? 28.742 -3.277 -7.028 1.00 86.44 72 LEU A CA 1
ATOM 542 C C . LEU A 1 72 ? 29.797 -2.925 -8.088 1.00 86.44 72 LEU A C 1
ATOM 544 O O . LEU A 1 72 ? 29.622 -1.950 -8.821 1.00 86.44 72 LEU A O 1
ATOM 548 N N . PRO A 1 73 ? 30.836 -3.768 -8.246 1.00 80.25 73 PRO A N 1
ATOM 549 C CA . PRO A 1 73 ? 31.839 -3.617 -9.303 1.00 80.25 73 PRO A CA 1
ATOM 550 C C . PRO A 1 73 ? 31.255 -3.842 -10.707 1.00 80.25 73 PRO A C 1
ATOM 552 O O . PRO A 1 73 ? 31.705 -3.226 -11.668 1.00 80.25 73 PRO A O 1
ATOM 555 N N . THR A 1 74 ? 30.224 -4.682 -10.832 1.00 85.00 74 THR A N 1
ATOM 556 C CA . THR A 1 74 ? 29.445 -4.875 -12.062 1.00 85.00 74 THR A CA 1
ATOM 557 C C . THR A 1 74 ? 28.011 -4.387 -11.829 1.00 85.00 74 THR A C 1
ATOM 559 O O . THR A 1 74 ? 27.250 -5.072 -11.137 1.00 85.00 74 THR A O 1
ATOM 562 N N . PRO A 1 75 ? 27.625 -3.203 -12.340 1.00 83.69 75 PRO A N 1
ATOM 563 C CA . PRO A 1 75 ? 26.302 -2.645 -12.086 1.00 83.69 75 PRO A CA 1
ATOM 564 C C . PRO A 1 75 ? 25.206 -3.476 -12.755 1.00 83.69 75 PRO A C 1
ATOM 566 O O . PRO A 1 75 ? 25.354 -3.907 -13.897 1.00 83.69 75 PRO A O 1
ATOM 569 N N . LEU A 1 76 ? 24.075 -3.639 -12.064 1.00 87.69 76 LEU A N 1
ATOM 570 C CA . LEU A 1 76 ? 22.869 -4.187 -12.675 1.00 87.69 76 LEU A CA 1
ATOM 571 C C . LEU A 1 76 ? 22.325 -3.220 -13.725 1.00 87.69 76 LEU A C 1
ATOM 573 O O . LEU A 1 76 ? 22.358 -1.995 -13.550 1.00 87.69 76 LEU A O 1
ATOM 577 N N . THR A 1 77 ? 21.766 -3.769 -14.802 1.00 90.44 77 THR A N 1
ATOM 578 C CA . THR A 1 77 ? 20.975 -2.953 -15.721 1.00 90.44 77 THR A CA 1
ATOM 579 C C . THR A 1 77 ? 19.697 -2.488 -15.017 1.00 90.44 77 THR A C 1
ATOM 581 O O . THR A 1 77 ? 19.201 -3.135 -14.091 1.00 90.44 77 THR A O 1
ATOM 584 N N . ARG A 1 78 ? 19.110 -1.369 -15.465 1.00 87.94 78 ARG A N 1
ATOM 585 C CA . ARG A 1 78 ? 17.820 -0.901 -14.917 1.00 87.94 78 ARG A CA 1
ATOM 586 C C . ARG A 1 78 ? 16.709 -1.944 -15.055 1.00 87.94 78 ARG A C 1
ATOM 588 O O . ARG A 1 78 ? 15.812 -1.983 -14.219 1.00 87.94 78 ARG A O 1
ATOM 595 N N . TYR A 1 79 ? 16.778 -2.766 -16.098 1.00 91.00 79 TYR A N 1
ATOM 596 C CA . TYR A 1 79 ? 15.837 -3.851 -16.327 1.00 91.00 79 TYR A CA 1
ATOM 597 C C . TYR A 1 79 ? 15.974 -4.935 -15.248 1.00 91.00 79 TYR A C 1
ATOM 599 O O . TYR A 1 79 ? 14.989 -5.238 -14.577 1.00 91.00 79 TYR A O 1
ATOM 607 N N . ASP A 1 80 ? 17.191 -5.427 -14.994 1.00 91.75 80 ASP A N 1
ATOM 608 C CA . ASP A 1 80 ? 17.448 -6.458 -13.972 1.00 91.75 80 ASP A CA 1
ATOM 609 C C . ASP A 1 80 ? 17.096 -5.964 -12.562 1.00 91.75 80 ASP A C 1
ATOM 611 O O . ASP A 1 80 ? 16.466 -6.671 -11.773 1.00 91.75 80 ASP A O 1
ATOM 615 N N . ALA A 1 81 ? 17.436 -4.706 -12.270 1.00 91.81 81 ALA A N 1
ATOM 616 C CA . ALA A 1 81 ? 17.033 -4.021 -11.047 1.00 91.81 81 ALA A CA 1
ATOM 617 C C . ALA A 1 81 ? 15.496 -3.986 -10.896 1.00 91.81 81 ALA A C 1
ATOM 619 O O . ALA A 1 81 ? 14.961 -4.271 -9.823 1.00 91.81 81 ALA A O 1
ATOM 620 N N . GLY A 1 82 ? 14.770 -3.709 -11.984 1.00 91.94 82 GLY A N 1
ATOM 621 C CA . GLY A 1 82 ? 13.307 -3.735 -12.023 1.00 91.94 82 GLY A CA 1
ATOM 622 C C . GLY A 1 82 ? 12.706 -5.118 -11.746 1.00 91.94 82 GLY A C 1
ATOM 623 O O . GLY A 1 82 ? 11.734 -5.219 -10.989 1.00 91.94 82 GLY A O 1
ATOM 624 N N . ILE A 1 83 ? 13.297 -6.186 -12.294 1.00 94.25 83 ILE A N 1
ATOM 625 C CA . ILE A 1 83 ? 12.897 -7.573 -12.000 1.00 94.25 83 ILE A CA 1
ATOM 626 C C . ILE A 1 83 ? 13.052 -7.859 -10.503 1.00 94.25 83 ILE A C 1
ATOM 628 O O . ILE A 1 83 ? 12.104 -8.307 -9.849 1.00 94.25 83 ILE A O 1
ATOM 632 N N . LEU A 1 84 ? 14.218 -7.537 -9.934 1.00 93.94 84 LEU A N 1
ATOM 633 C CA . LEU A 1 84 ? 14.499 -7.771 -8.518 1.00 93.94 84 LEU A CA 1
ATOM 634 C C . LEU A 1 84 ? 13.528 -7.004 -7.610 1.00 93.94 84 LEU A C 1
ATOM 636 O O . LEU A 1 84 ? 12.965 -7.580 -6.675 1.00 93.94 84 LEU A O 1
ATOM 640 N N . MET A 1 85 ? 13.273 -5.730 -7.920 1.00 93.38 85 MET A N 1
ATOM 641 C CA . MET A 1 85 ? 12.321 -4.899 -7.182 1.00 93.38 85 MET A CA 1
ATOM 642 C C . MET A 1 85 ? 10.907 -5.495 -7.207 1.00 93.38 85 MET A C 1
ATOM 644 O O . MET A 1 85 ? 10.218 -5.536 -6.186 1.00 93.38 85 MET A O 1
ATOM 648 N N . SER A 1 86 ? 10.485 -6.025 -8.355 1.00 93.56 86 SER A N 1
ATOM 649 C CA . SER A 1 86 ? 9.154 -6.622 -8.511 1.00 93.56 86 SER A CA 1
ATOM 650 C C . SER A 1 86 ? 8.994 -7.879 -7.651 1.00 93.56 86 SER A C 1
ATOM 652 O O . SER A 1 86 ? 7.952 -8.071 -7.026 1.00 93.56 86 SER A O 1
ATOM 654 N N . HIS A 1 87 ? 10.045 -8.692 -7.504 1.00 94.19 87 HIS A N 1
ATOM 655 C CA . HIS A 1 87 ? 10.043 -9.840 -6.589 1.00 94.19 87 HIS A CA 1
ATOM 656 C C . HIS A 1 87 ? 9.937 -9.462 -5.107 1.00 94.19 87 HIS A C 1
ATOM 658 O O . HIS A 1 87 ? 9.414 -10.254 -4.310 1.00 94.19 87 HIS A O 1
ATOM 664 N N . ILE A 1 88 ? 10.425 -8.283 -4.724 1.00 94.75 88 ILE A N 1
ATOM 665 C CA . ILE A 1 88 ? 10.241 -7.749 -3.373 1.00 94.75 88 ILE A CA 1
ATOM 666 C C . ILE A 1 88 ? 8.797 -7.288 -3.205 1.00 94.75 88 ILE A C 1
ATOM 668 O O . ILE A 1 88 ? 8.147 -7.696 -2.244 1.00 94.75 88 ILE A O 1
ATOM 672 N N . PHE A 1 89 ? 8.251 -6.552 -4.178 1.00 93.81 89 PHE A N 1
ATOM 673 C CA . PHE A 1 89 ? 6.850 -6.130 -4.145 1.00 93.81 89 PHE A CA 1
ATOM 674 C C . PHE A 1 89 ? 5.869 -7.300 -4.084 1.00 93.81 89 PHE A C 1
ATOM 676 O O . PHE A 1 89 ? 4.918 -7.227 -3.316 1.00 93.81 89 PHE A O 1
ATOM 683 N N . ILE A 1 90 ? 6.111 -8.411 -4.789 1.00 95.38 90 ILE A N 1
ATOM 684 C CA . ILE A 1 90 ? 5.271 -9.616 -4.666 1.00 95.38 90 ILE A CA 1
ATOM 685 C C . ILE A 1 90 ? 5.220 -10.103 -3.210 1.00 95.38 90 ILE A C 1
ATOM 687 O O . ILE A 1 90 ? 4.144 -10.406 -2.700 1.00 95.38 90 ILE A O 1
ATOM 691 N N . ARG A 1 91 ? 6.368 -10.163 -2.522 1.00 95.56 91 ARG A N 1
ATOM 692 C CA . ARG A 1 91 ? 6.440 -10.602 -1.118 1.00 95.56 91 ARG A CA 1
ATOM 693 C C . ARG A 1 91 ? 5.767 -9.601 -0.182 1.00 95.56 91 ARG A C 1
ATOM 695 O O . ARG A 1 91 ? 4.996 -9.999 0.685 1.00 95.56 91 ARG A O 1
ATOM 702 N N . SER A 1 92 ? 6.003 -8.310 -0.392 1.00 94.88 92 SER A N 1
ATOM 703 C CA . SER A 1 92 ? 5.365 -7.237 0.373 1.00 94.88 92 SER A CA 1
ATOM 704 C C . SER A 1 92 ? 3.849 -7.188 0.164 1.00 94.88 92 SER A C 1
ATOM 706 O O . SER A 1 92 ? 3.116 -6.929 1.117 1.00 94.88 92 SER A O 1
ATOM 708 N N . ASN A 1 93 ? 3.359 -7.511 -1.035 1.00 95.94 93 ASN A N 1
ATOM 709 C CA . ASN A 1 93 ? 1.934 -7.536 -1.352 1.00 95.94 93 ASN A CA 1
AT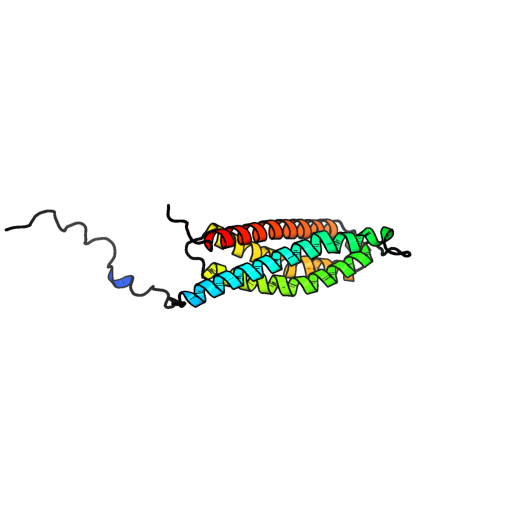OM 710 C C . ASN A 1 93 ? 1.167 -8.581 -0.539 1.00 95.94 93 ASN A C 1
ATOM 712 O O . ASN A 1 93 ? 0.019 -8.326 -0.200 1.00 95.94 93 ASN A O 1
ATOM 716 N N . TRP A 1 94 ? 1.774 -9.710 -0.154 1.00 95.94 94 TRP A N 1
ATOM 717 C CA . TRP A 1 94 ? 1.122 -10.657 0.763 1.00 95.94 94 TRP A CA 1
ATOM 718 C C . TRP A 1 94 ? 0.787 -10.004 2.107 1.00 95.94 94 TRP A C 1
ATOM 720 O O . TRP A 1 94 ? -0.333 -10.136 2.603 1.00 95.94 94 TRP A O 1
ATOM 730 N N . VAL A 1 95 ? 1.733 -9.242 2.662 1.00 96.56 95 VAL A N 1
ATOM 731 C CA . VAL A 1 95 ? 1.547 -8.512 3.924 1.00 96.56 95 VAL A CA 1
ATOM 732 C C . VAL A 1 95 ? 0.534 -7.381 3.751 1.00 96.56 95 VAL A C 1
ATOM 734 O O . VAL A 1 95 ? -0.367 -7.229 4.577 1.00 96.56 95 VAL A O 1
ATOM 737 N N . LEU A 1 96 ? 0.637 -6.610 2.664 1.00 97.06 96 LEU A N 1
ATOM 738 C CA . LEU A 1 96 ? -0.290 -5.513 2.390 1.00 97.06 96 LEU A CA 1
ATOM 739 C C . LEU A 1 96 ? -1.716 -6.025 2.145 1.00 97.06 96 LEU A C 1
ATOM 741 O O . LEU A 1 96 ? -2.653 -5.463 2.701 1.00 97.06 96 LEU A O 1
ATOM 745 N N . ASN A 1 97 ? -1.907 -7.115 1.402 1.00 97.75 97 ASN A N 1
ATOM 746 C CA . ASN A 1 97 ? -3.230 -7.703 1.169 1.00 97.75 97 ASN A CA 1
ATOM 747 C C . ASN A 1 97 ? -3.863 -8.210 2.471 1.00 97.75 97 ASN A C 1
ATOM 749 O O . ASN A 1 97 ? -5.055 -7.997 2.691 1.00 97.75 97 ASN A O 1
ATOM 753 N N . ALA A 1 98 ? -3.075 -8.815 3.368 1.00 97.62 98 ALA A N 1
ATOM 754 C CA . ALA A 1 98 ? -3.555 -9.178 4.701 1.00 97.62 98 ALA A CA 1
ATOM 755 C C . ALA A 1 98 ? -4.000 -7.936 5.497 1.00 97.62 98 ALA A C 1
ATOM 757 O O . ALA A 1 98 ? -5.081 -7.934 6.090 1.00 97.62 98 ALA A O 1
ATOM 758 N N . LEU A 1 99 ? -3.215 -6.853 5.450 1.00 98.06 99 LEU A N 1
ATOM 759 C CA . LEU A 1 99 ? -3.592 -5.567 6.037 1.00 98.06 99 LEU A CA 1
ATOM 760 C C . LEU A 1 99 ? -4.886 -5.013 5.421 1.00 98.06 99 LEU A C 1
ATOM 762 O O . LEU A 1 99 ? -5.762 -4.587 6.166 1.00 98.06 99 LEU A O 1
ATOM 766 N N . ALA A 1 100 ? -5.051 -5.051 4.097 1.00 98.00 100 ALA A N 1
ATOM 767 C CA . ALA A 1 100 ? -6.269 -4.586 3.432 1.00 98.00 100 ALA A CA 1
ATOM 768 C C . ALA A 1 100 ? -7.512 -5.336 3.932 1.00 98.00 100 ALA A C 1
ATOM 770 O O . ALA A 1 100 ? -8.516 -4.708 4.262 1.00 98.00 100 ALA A O 1
ATOM 771 N N . CYS A 1 101 ? -7.435 -6.660 4.095 1.00 97.75 101 CYS A N 1
ATOM 772 C CA . CYS A 1 101 ? -8.523 -7.438 4.692 1.00 97.75 101 CYS A CA 1
ATOM 773 C C . CYS A 1 101 ? -8.851 -6.965 6.120 1.00 97.75 101 CYS A C 1
ATOM 775 O O . CYS A 1 101 ? -10.020 -6.764 6.451 1.00 97.75 101 CYS A O 1
ATOM 777 N N . ILE A 1 102 ? -7.835 -6.726 6.954 1.00 97.00 102 ILE A N 1
ATOM 778 C C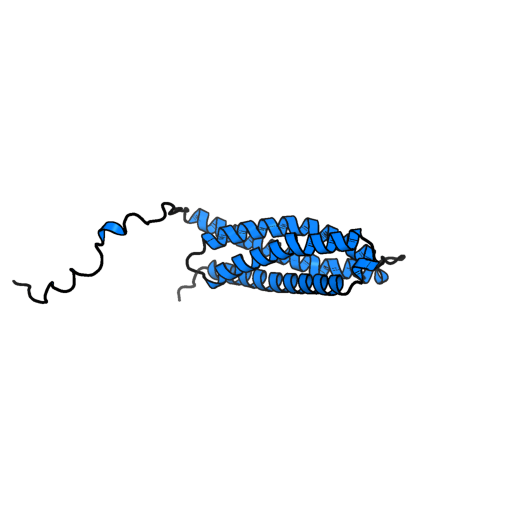A . ILE A 1 102 ? -8.015 -6.218 8.325 1.00 97.00 102 ILE A CA 1
ATOM 779 C C . ILE A 1 102 ? -8.653 -4.822 8.322 1.00 97.00 102 ILE A C 1
ATOM 781 O O . ILE A 1 102 ? -9.548 -4.557 9.125 1.00 97.00 102 ILE A O 1
ATOM 785 N N . LEU A 1 103 ? -8.239 -3.936 7.412 1.00 97.12 103 LEU A N 1
ATOM 786 C CA . LEU A 1 103 ? -8.794 -2.588 7.283 1.00 97.12 103 LEU A CA 1
ATOM 787 C C . LEU A 1 103 ? -10.260 -2.610 6.842 1.00 97.12 103 LEU A C 1
ATOM 789 O O . LEU A 1 103 ? -11.062 -1.854 7.394 1.00 97.12 103 LEU A O 1
ATOM 793 N N . VAL A 1 104 ? -10.634 -3.498 5.914 1.00 97.44 104 VAL A N 1
ATOM 794 C CA . VAL A 1 104 ? -12.039 -3.720 5.540 1.00 97.44 104 VAL A CA 1
ATOM 795 C C . VAL A 1 104 ? -12.840 -4.185 6.754 1.00 97.44 104 VAL A C 1
ATOM 797 O O . VAL A 1 104 ? -13.865 -3.577 7.061 1.00 97.44 104 VAL A O 1
ATOM 800 N N . LEU A 1 105 ? -12.362 -5.187 7.497 1.00 95.19 105 LEU A N 1
ATOM 801 C CA . LEU A 1 105 ? -13.047 -5.672 8.701 1.00 95.19 105 LEU A CA 1
ATOM 802 C C . LEU A 1 105 ? -13.201 -4.568 9.758 1.00 95.19 105 LEU A C 1
ATOM 804 O O . LEU A 1 105 ? -14.295 -4.361 10.286 1.00 95.19 105 LEU A O 1
ATOM 808 N N . ASP A 1 106 ? -12.142 -3.802 10.026 1.00 93.94 106 ASP A N 1
ATOM 809 C CA . ASP A 1 106 ? -12.201 -2.694 10.980 1.00 93.94 106 ASP A CA 1
ATOM 810 C C . ASP A 1 106 ? -13.149 -1.577 10.513 1.00 93.94 106 ASP A C 1
ATOM 812 O O . ASP A 1 106 ? -13.853 -0.974 11.327 1.00 93.94 106 ASP A O 1
ATOM 816 N N . SER A 1 107 ? -13.251 -1.338 9.202 1.00 93.69 107 SER A N 1
ATOM 817 C CA . SER A 1 107 ? -14.176 -0.348 8.642 1.00 93.69 107 SER A CA 1
ATOM 818 C C . SER A 1 107 ? -15.652 -0.682 8.923 1.00 93.69 107 SER A C 1
ATOM 820 O O . SER A 1 107 ? -16.449 0.230 9.167 1.00 93.69 107 SER A O 1
ATOM 822 N N . LEU A 1 108 ? -16.011 -1.972 8.978 1.00 91.38 108 LEU A N 1
ATOM 823 C CA . LEU A 1 108 ? -17.362 -2.435 9.325 1.00 91.38 108 LEU A CA 1
ATOM 824 C C . LEU A 1 108 ? -17.681 -2.205 10.812 1.00 91.38 108 LEU A C 1
ATOM 826 O O . LEU A 1 108 ? -18.827 -1.937 11.180 1.00 91.38 108 LEU A O 1
ATOM 830 N N . ILE A 1 109 ? -16.658 -2.262 11.670 1.00 89.12 109 ILE A N 1
ATOM 831 C CA . ILE A 1 109 ? -16.776 -2.058 13.120 1.00 89.12 109 ILE A CA 1
ATOM 832 C C . ILE A 1 109 ? -16.836 -0.558 13.461 1.00 89.12 109 ILE A C 1
ATOM 834 O O . ILE A 1 109 ? -17.561 -0.140 14.372 1.00 89.12 109 ILE A O 1
ATOM 838 N N . LEU A 1 110 ? -16.111 0.284 12.718 1.00 85.50 110 LEU A N 1
ATOM 839 C CA . LEU A 1 110 ? -16.004 1.727 12.939 1.00 85.50 110 LEU A CA 1
ATOM 840 C C . LEU A 1 110 ? -17.308 2.486 12.637 1.00 85.50 110 LEU A C 1
ATOM 842 O O . LEU A 1 110 ? -17.414 3.166 11.623 1.00 85.50 110 LEU A O 1
ATOM 846 N N . LYS A 1 111 ? -18.301 2.464 13.536 1.00 78.75 111 LYS A N 1
ATOM 847 C CA . LYS A 1 111 ? -19.624 3.093 13.305 1.00 78.75 111 LYS A CA 1
ATOM 848 C C . LYS A 1 111 ? -19.636 4.631 13.297 1.00 78.75 111 LYS A C 1
ATOM 850 O O . LYS A 1 111 ? -20.338 5.222 12.485 1.00 78.75 111 LYS A O 1
ATOM 855 N N . LYS A 1 112 ? -18.863 5.280 14.174 1.00 79.88 112 LYS A N 1
ATOM 856 C CA . LYS A 1 112 ? -18.937 6.742 14.408 1.00 79.88 112 LYS A CA 1
ATOM 857 C C . LYS A 1 112 ? -17.762 7.547 13.833 1.00 79.88 112 LYS A C 1
ATOM 859 O O . LYS A 1 112 ? -17.793 8.770 13.847 1.00 79.88 112 LYS A O 1
ATOM 864 N N . ALA A 1 113 ? -16.716 6.885 13.339 1.00 88.50 113 ALA A N 1
ATOM 865 C CA . ALA A 1 113 ? -15.503 7.533 12.839 1.00 88.50 113 ALA A CA 1
ATOM 866 C C . ALA A 1 113 ? -15.472 7.531 11.303 1.00 88.50 113 ALA A C 1
ATOM 868 O O . ALA A 1 113 ? -14.696 6.793 10.704 1.00 88.50 113 ALA A O 1
ATOM 869 N N . ILE A 1 114 ? -16.329 8.340 10.668 1.00 91.12 114 ILE A N 1
ATOM 870 C CA . ILE A 1 114 ? -16.539 8.291 9.211 1.00 91.12 114 ILE A CA 1
ATOM 871 C C . ILE A 1 114 ? -15.253 8.519 8.405 1.00 91.12 114 ILE A C 1
ATOM 873 O O . ILE A 1 114 ? -14.957 7.734 7.514 1.00 91.12 114 ILE A O 1
ATOM 877 N N . LEU A 1 115 ? -14.439 9.518 8.764 1.00 93.44 115 LEU A N 1
ATOM 878 C CA . LEU A 1 115 ? -13.187 9.816 8.055 1.00 93.44 115 LEU A CA 1
ATOM 879 C C . LEU A 1 115 ? -12.170 8.674 8.161 1.00 93.44 115 LEU A C 1
ATOM 881 O O . LEU A 1 115 ? -11.533 8.316 7.176 1.00 93.44 115 LEU A O 1
ATOM 885 N N . LEU A 1 116 ? -12.051 8.068 9.345 1.00 93.75 116 LEU A N 1
ATOM 886 C CA . LEU A 1 116 ? -11.162 6.926 9.556 1.00 93.75 116 LEU A CA 1
ATOM 887 C C . LEU A 1 116 ? -11.654 5.698 8.783 1.00 93.75 116 LEU A C 1
ATOM 889 O O . LEU A 1 116 ? -10.865 5.024 8.130 1.00 93.75 116 LEU A O 1
ATOM 893 N N . ARG A 1 117 ? -12.972 5.455 8.791 1.00 94.81 117 ARG A N 1
ATOM 894 C CA . ARG A 1 117 ? -13.594 4.388 8.003 1.00 94.81 117 ARG A CA 1
ATOM 895 C C . ARG A 1 117 ? -13.301 4.556 6.512 1.00 94.81 117 ARG A C 1
ATOM 897 O O . ARG A 1 117 ? -12.884 3.600 5.867 1.00 94.81 117 ARG A O 1
ATOM 904 N N . LEU A 1 118 ? -13.506 5.760 5.974 1.00 95.94 118 LEU A N 1
ATOM 905 C CA . LEU A 1 118 ? -13.228 6.059 4.570 1.00 95.94 118 LEU A CA 1
ATOM 906 C C . LEU A 1 118 ? -11.744 5.889 4.246 1.00 95.94 118 LEU A C 1
ATOM 908 O O . LEU A 1 118 ? -11.421 5.323 3.210 1.00 95.94 118 LEU A O 1
ATOM 912 N N . SER A 1 119 ? -10.846 6.303 5.144 1.00 96.81 119 SER A N 1
ATOM 913 C CA . SER A 1 119 ? -9.408 6.103 4.959 1.00 96.81 119 SER A CA 1
ATOM 914 C C . SER A 1 119 ? -9.017 4.619 4.941 1.00 96.81 119 SER A C 1
ATOM 916 O O . SER A 1 119 ? -8.232 4.214 4.085 1.00 96.81 119 SER A O 1
ATOM 918 N N . HIS A 1 120 ? -9.614 3.784 5.801 1.00 97.06 120 HIS A N 1
ATOM 919 C CA . HIS A 1 120 ? -9.398 2.331 5.798 1.00 97.06 120 HIS A CA 1
ATOM 920 C C . HIS A 1 120 ? -9.888 1.684 4.496 1.00 97.06 120 HIS A C 1
ATOM 922 O O . HIS A 1 120 ? -9.163 0.897 3.884 1.00 97.06 120 HIS A O 1
ATOM 928 N N . LEU A 1 121 ? -11.091 2.045 4.041 1.00 97.62 121 LEU A N 1
ATOM 929 C CA . LEU A 1 121 ? -11.648 1.547 2.781 1.00 97.62 121 LEU A CA 1
ATOM 930 C C . LEU A 1 121 ? -10.808 1.991 1.580 1.00 97.62 121 LEU A C 1
ATOM 932 O O . LEU A 1 121 ? -10.436 1.157 0.759 1.00 97.62 121 LEU A O 1
ATOM 936 N N . ALA A 1 122 ? -10.446 3.273 1.510 1.00 98.00 122 ALA A N 1
ATOM 937 C CA . ALA A 1 122 ? -9.602 3.807 0.447 1.00 98.00 122 ALA A CA 1
ATOM 938 C C . ALA A 1 122 ? -8.230 3.117 0.421 1.00 98.00 122 ALA A C 1
ATOM 940 O O . ALA A 1 122 ? -7.798 2.665 -0.634 1.00 98.00 122 ALA A O 1
ATOM 941 N N . SER A 1 123 ? -7.583 2.950 1.579 1.00 98.19 123 SER A N 1
ATOM 942 C CA . SER A 1 123 ? -6.302 2.234 1.679 1.00 98.19 123 SER A CA 1
ATOM 943 C C . SER A 1 123 ? -6.422 0.787 1.197 1.00 98.19 123 SER A C 1
ATOM 945 O O . SER A 1 123 ? -5.560 0.315 0.464 1.00 98.19 123 SER A O 1
ATOM 947 N N . SER A 1 124 ? -7.514 0.100 1.544 1.00 98.06 124 SER A N 1
ATOM 948 C CA . SER A 1 124 ? -7.764 -1.280 1.104 1.00 98.06 124 SER A CA 1
ATOM 949 C C . SER A 1 124 ? -7.923 -1.374 -0.414 1.00 98.06 124 SER A C 1
ATOM 951 O O . SER A 1 124 ? -7.322 -2.239 -1.046 1.00 98.06 124 SER A O 1
ATOM 953 N N . VAL A 1 125 ? -8.678 -0.445 -1.014 1.00 98.25 125 VAL A N 1
ATOM 954 C CA . VAL A 1 125 ? -8.835 -0.357 -2.473 1.00 98.25 125 VAL A CA 1
ATOM 955 C C . VAL A 1 125 ? -7.491 -0.100 -3.149 1.00 98.25 125 VAL A C 1
ATOM 957 O O . VAL A 1 125 ? -7.170 -0.781 -4.117 1.00 98.25 125 VAL A O 1
ATOM 960 N N . LEU A 1 126 ? -6.681 0.832 -2.637 1.00 98.12 126 LEU A N 1
ATOM 961 C CA . LEU A 1 126 ? -5.366 1.133 -3.211 1.00 98.12 126 LEU A CA 1
ATOM 962 C C . LEU A 1 126 ? -4.402 -0.053 -3.108 1.00 98.12 126 LEU A C 1
ATOM 964 O O . LEU A 1 126 ? -3.680 -0.321 -4.065 1.00 98.12 126 LEU A O 1
ATOM 968 N N . ILE A 1 127 ? -4.413 -0.787 -1.991 1.00 98.12 127 ILE A N 1
ATOM 969 C CA . ILE A 1 127 ? -3.610 -2.006 -1.828 1.00 98.12 127 ILE A CA 1
ATOM 970 C C . ILE A 1 127 ? -4.016 -3.057 -2.862 1.00 98.12 127 ILE A C 1
ATOM 972 O O . ILE A 1 127 ? -3.158 -3.574 -3.578 1.00 98.12 127 ILE A O 1
ATOM 976 N N . PHE A 1 128 ? -5.313 -3.352 -2.984 1.00 97.81 128 PHE A N 1
ATOM 977 C CA . PHE A 1 128 ? -5.788 -4.332 -3.960 1.00 97.81 128 PHE A CA 1
ATOM 978 C C . PHE A 1 128 ? -5.530 -3.883 -5.394 1.00 97.81 128 PHE A C 1
ATOM 980 O O . PHE A 1 128 ? -5.142 -4.697 -6.226 1.00 97.81 128 PHE A O 1
ATOM 987 N N . LEU A 1 129 ? -5.668 -2.592 -5.685 1.00 97.38 129 LEU A N 1
ATOM 988 C CA . LEU A 1 129 ? -5.345 -2.039 -6.992 1.00 97.38 129 LEU A CA 1
ATOM 989 C C . LEU A 1 129 ? -3.846 -2.195 -7.299 1.00 97.38 129 LEU A C 1
ATOM 991 O O . LEU A 1 129 ? -3.469 -2.659 -8.374 1.00 97.38 129 LEU A O 1
ATOM 995 N N . PHE A 1 130 ? -2.966 -1.893 -6.346 1.00 96.12 130 PHE A N 1
ATOM 996 C CA . PHE A 1 130 ? -1.530 -2.106 -6.515 1.00 96.12 130 PHE A CA 1
ATOM 997 C C . PHE A 1 130 ? -1.189 -3.594 -6.712 1.00 96.12 130 PHE A C 1
ATOM 999 O O . PHE A 1 130 ? -0.451 -3.948 -7.637 1.00 96.12 130 PHE A O 1
ATOM 1006 N N . SER A 1 131 ? -1.766 -4.478 -5.893 1.00 96.38 131 SER A N 1
ATOM 1007 C CA . SER A 1 131 ? -1.440 -5.906 -5.900 1.00 96.38 131 SER A CA 1
ATOM 1008 C C . SER A 1 131 ? -2.053 -6.679 -7.067 1.00 96.38 131 SER A C 1
ATOM 1010 O O . SER A 1 131 ? -1.384 -7.560 -7.602 1.00 96.38 131 SER A O 1
ATOM 1012 N N . PHE A 1 132 ? -3.305 -6.409 -7.440 1.00 96.50 132 PHE A N 1
ATOM 1013 C CA . PHE A 1 132 ? -4.045 -7.196 -8.434 1.00 96.50 132 PHE A CA 1
ATOM 1014 C C . PHE A 1 132 ? -4.111 -6.548 -9.816 1.00 96.50 132 PHE A C 1
ATOM 1016 O O . PHE A 1 132 ? -4.415 -7.245 -10.779 1.00 96.50 132 PHE A O 1
ATOM 1023 N N . TYR A 1 133 ? -3.809 -5.253 -9.945 1.00 96.88 133 TYR A N 1
ATOM 1024 C CA . TYR A 1 133 ? -3.816 -4.570 -11.240 1.00 96.88 133 TYR A CA 1
ATOM 1025 C C . TYR A 1 133 ? -2.411 -4.144 -11.681 1.00 96.88 133 TYR A C 1
ATOM 1027 O O . TYR A 1 133 ? -1.926 -4.608 -12.713 1.00 96.88 133 TYR A O 1
ATOM 1035 N N . TYR A 1 134 ? -1.708 -3.330 -10.889 1.00 96.56 134 TYR A N 1
ATOM 1036 C CA . TYR A 1 134 ? -0.402 -2.799 -11.305 1.00 96.56 134 TYR A CA 1
ATOM 1037 C C . TYR A 1 134 ? 0.718 -3.840 -11.271 1.00 96.56 134 TYR A C 1
ATOM 1039 O O . TYR A 1 134 ? 1.452 -3.984 -12.247 1.00 96.56 134 TYR A O 1
ATOM 1047 N N . THR A 1 135 ? 0.831 -4.604 -10.183 1.00 95.56 135 THR A N 1
ATOM 1048 C CA . THR A 1 135 ? 1.875 -5.633 -10.041 1.00 95.56 135 THR A CA 1
ATOM 1049 C C . THR A 1 135 ? 1.854 -6.662 -11.184 1.00 95.56 135 THR A C 1
ATOM 1051 O O . THR A 1 135 ? 2.890 -6.833 -11.828 1.00 95.56 135 THR A O 1
ATOM 1054 N N . PRO A 1 136 ? 0.726 -7.325 -11.520 1.00 96.38 136 PRO A N 1
ATOM 1055 C CA . PRO A 1 136 ? 0.719 -8.292 -12.619 1.00 96.38 136 PRO A CA 1
ATOM 1056 C C . PRO A 1 136 ? 0.954 -7.640 -13.985 1.00 96.38 136 PRO A C 1
ATOM 1058 O O . PRO A 1 136 ? 1.577 -8.258 -14.847 1.00 96.38 136 PRO A O 1
ATOM 1061 N N . PHE A 1 137 ? 0.514 -6.393 -14.190 1.00 96.50 137 PHE A N 1
ATOM 1062 C CA . PHE A 1 137 ? 0.826 -5.654 -15.413 1.00 96.50 137 PHE A CA 1
ATOM 1063 C C . PHE A 1 137 ? 2.340 -5.445 -15.580 1.00 96.50 137 PHE A C 1
ATOM 1065 O O . PHE A 1 137 ? 2.882 -5.726 -16.650 1.00 96.50 137 PHE A O 1
ATOM 1072 N N . ILE A 1 138 ? 3.025 -4.998 -14.521 1.00 95.38 138 ILE A N 1
ATOM 1073 C CA . ILE A 1 138 ? 4.476 -4.759 -14.528 1.00 95.38 138 ILE A CA 1
ATOM 1074 C C . ILE A 1 138 ? 5.230 -6.066 -14.784 1.00 95.38 138 ILE A C 1
ATOM 1076 O O . ILE A 1 138 ? 6.090 -6.104 -15.662 1.00 95.38 138 ILE A O 1
ATOM 1080 N N . LEU A 1 139 ? 4.858 -7.147 -14.089 1.00 95.88 139 LEU A N 1
ATOM 1081 C CA . LEU A 1 139 ? 5.481 -8.464 -14.263 1.00 95.88 139 LEU A CA 1
ATOM 1082 C C . LEU A 1 139 ? 5.304 -9.009 -15.681 1.00 95.88 139 LEU A C 1
ATOM 1084 O O . LEU A 1 139 ? 6.233 -9.583 -16.243 1.00 95.88 139 LEU A O 1
ATOM 1088 N N . ARG A 1 140 ? 4.128 -8.805 -16.285 1.00 95.50 140 ARG A N 1
ATOM 1089 C CA . ARG A 1 140 ? 3.874 -9.223 -17.667 1.00 95.50 140 ARG A CA 1
ATOM 1090 C C . ARG A 1 140 ? 4.692 -8.412 -18.666 1.00 95.50 140 ARG A C 1
ATOM 1092 O O . ARG A 1 140 ? 5.210 -8.976 -19.618 1.00 95.50 140 ARG A O 1
ATOM 1099 N N . ALA A 1 141 ? 4.803 -7.099 -18.483 1.00 94.19 141 ALA A N 1
ATOM 1100 C CA . ALA A 1 141 ? 5.636 -6.281 -19.361 1.00 94.19 141 ALA A CA 1
ATOM 1101 C C . ALA A 1 141 ? 7.118 -6.669 -19.247 1.00 94.19 141 ALA A C 1
ATOM 1103 O O . ALA A 1 141 ? 7.818 -6.734 -20.251 1.00 94.19 141 ALA A O 1
ATOM 1104 N N . GLN A 1 142 ? 7.570 -6.987 -18.035 1.00 94.38 142 GLN A N 1
ATOM 1105 C CA . GLN A 1 142 ? 8.913 -7.486 -17.773 1.00 94.38 142 GLN A CA 1
ATOM 1106 C C . GLN A 1 142 ? 9.167 -8.855 -18.409 1.00 94.38 142 GLN A C 1
ATOM 1108 O O . GLN A 1 142 ? 10.202 -9.040 -19.035 1.00 94.38 142 GLN A O 1
ATOM 1113 N N . SER A 1 143 ? 8.225 -9.800 -18.335 1.00 94.38 143 SER A N 1
ATOM 1114 C CA . SER A 1 143 ? 8.412 -11.128 -18.938 1.00 94.38 143 SER A CA 1
ATOM 1115 C C . SER A 1 143 ? 8.499 -11.111 -20.469 1.00 94.38 143 SER A C 1
ATOM 1117 O O . SER A 1 143 ? 9.027 -12.051 -21.057 1.00 94.38 143 SER A O 1
ATOM 1119 N N . LEU A 1 144 ? 8.017 -10.045 -21.116 1.00 93.38 144 LEU A N 1
ATOM 1120 C CA . LEU A 1 144 ? 8.127 -9.831 -22.563 1.00 93.38 144 LEU A CA 1
ATOM 1121 C C . LEU A 1 144 ? 9.472 -9.206 -22.984 1.00 93.38 144 LEU A C 1
ATOM 1123 O O . LEU A 1 144 ? 9.735 -9.063 -24.178 1.00 93.38 144 LEU A O 1
ATOM 1127 N N . GLY A 1 145 ? 10.330 -8.854 -22.024 1.00 91.44 145 GLY A N 1
ATOM 1128 C CA . GLY A 1 145 ? 11.674 -8.333 -22.255 1.00 91.44 145 GLY A CA 1
ATOM 1129 C C . GLY A 1 145 ? 11.795 -6.811 -22.150 1.00 91.44 145 GLY A C 1
ATOM 1130 O O . GLY A 1 145 ? 10.820 -6.066 -22.027 1.00 91.44 145 GLY A O 1
ATOM 1131 N N . SER A 1 146 ? 13.039 -6.332 -22.214 1.00 90.00 146 SER A N 1
ATOM 1132 C CA . SER A 1 146 ? 13.401 -4.938 -21.920 1.00 90.00 146 SER A CA 1
ATOM 1133 C C . SER A 1 146 ? 12.726 -3.908 -22.833 1.00 90.00 146 SER A C 1
ATOM 1135 O O . SER A 1 146 ? 12.368 -2.828 -22.364 1.00 90.00 146 SER A O 1
ATOM 1137 N N . VAL A 1 147 ? 12.459 -4.252 -24.097 1.00 91.00 147 VAL A N 1
ATOM 1138 C CA . VAL A 1 147 ? 11.783 -3.374 -25.072 1.00 91.00 147 VAL A CA 1
ATOM 1139 C C . VAL A 1 147 ? 10.373 -2.978 -24.612 1.00 91.00 147 VAL A C 1
ATOM 1141 O O . VAL A 1 147 ? 9.929 -1.856 -24.838 1.00 91.00 147 VAL A O 1
ATOM 1144 N N . TYR A 1 148 ? 9.662 -3.862 -23.911 1.00 88.69 148 TYR A N 1
ATOM 1145 C CA . TYR A 1 148 ? 8.314 -3.561 -23.419 1.00 88.69 148 TYR A CA 1
ATOM 1146 C C . TYR A 1 148 ? 8.336 -2.665 -22.177 1.00 88.69 148 TYR A C 1
ATOM 1148 O O . TYR A 1 148 ? 7.405 -1.884 -21.965 1.00 88.69 148 TYR A O 1
ATOM 1156 N N . THR A 1 149 ? 9.423 -2.710 -21.401 1.00 90.19 149 THR A N 1
ATOM 1157 C CA . THR A 1 149 ? 9.636 -1.851 -20.222 1.00 90.19 149 THR A CA 1
ATOM 1158 C C . THR A 1 149 ? 10.048 -0.417 -20.567 1.00 90.19 149 THR A C 1
ATOM 1160 O O . THR A 1 149 ? 10.068 0.447 -19.695 1.00 90.19 149 THR A O 1
ATOM 1163 N N . THR A 1 150 ? 10.339 -0.131 -21.836 1.00 90.88 150 THR A N 1
ATOM 1164 C CA . THR A 1 150 ? 10.592 1.231 -22.334 1.00 90.88 150 THR A CA 1
ATOM 1165 C C . THR A 1 150 ? 9.409 1.805 -23.112 1.00 90.88 150 THR A C 1
ATOM 1167 O O . THR A 1 150 ? 9.458 2.956 -23.542 1.00 90.88 150 THR A O 1
ATOM 1170 N N . SER A 1 151 ? 8.328 1.034 -23.273 1.00 93.62 151 SER A N 1
ATOM 1171 C CA . SER A 1 151 ? 7.111 1.513 -23.925 1.00 93.62 151 SER A CA 1
ATOM 1172 C C . SER A 1 151 ? 6.448 2.634 -23.122 1.00 93.62 151 SER A C 1
ATOM 1174 O O . SER A 1 151 ? 6.429 2.613 -21.889 1.00 93.62 151 SER A O 1
ATOM 1176 N N . GLU A 1 152 ? 5.830 3.588 -23.818 1.00 95.00 152 GLU A N 1
ATOM 1177 C CA . GLU A 1 152 ? 5.116 4.700 -23.180 1.00 95.00 152 GLU A CA 1
ATOM 1178 C C . GLU A 1 152 ? 4.034 4.199 -22.212 1.00 95.00 152 GLU A C 1
ATOM 1180 O O . GLU A 1 152 ? 3.915 4.679 -21.084 1.00 95.00 152 GLU A O 1
ATOM 1185 N N . LYS A 1 153 ? 3.309 3.147 -22.612 1.00 94.50 153 LYS A N 1
ATOM 1186 C CA . LYS A 1 153 ? 2.296 2.503 -21.773 1.00 94.50 153 LYS A CA 1
ATOM 1187 C C . LYS A 1 153 ? 2.887 1.967 -20.469 1.00 94.50 153 LYS A C 1
ATOM 1189 O O . LYS A 1 153 ? 2.273 2.123 -19.415 1.00 94.50 153 LYS A O 1
ATOM 1194 N N . PHE A 1 154 ? 4.059 1.333 -20.519 1.00 94.81 154 PHE A N 1
ATOM 1195 C CA . PHE A 1 154 ? 4.720 0.852 -19.310 1.00 94.81 154 PHE A CA 1
ATOM 1196 C C . PHE A 1 154 ? 5.153 2.008 -18.411 1.00 94.81 154 PHE A C 1
ATOM 1198 O O . PHE A 1 154 ? 4.883 1.966 -17.214 1.00 94.81 154 PHE A O 1
ATOM 1205 N N . ILE A 1 155 ? 5.764 3.050 -18.981 1.00 94.44 155 ILE A N 1
ATOM 1206 C CA . ILE A 1 155 ? 6.227 4.225 -18.232 1.00 94.44 155 ILE A CA 1
ATOM 1207 C C . ILE A 1 155 ? 5.060 4.876 -17.480 1.00 94.44 155 ILE A C 1
ATOM 1209 O O . ILE A 1 155 ? 5.169 5.140 -16.282 1.00 94.44 155 ILE A O 1
ATOM 1213 N N . GLN A 1 156 ? 3.921 5.064 -18.152 1.00 96.00 156 GLN A N 1
ATOM 1214 C CA . GLN A 1 156 ? 2.714 5.621 -17.540 1.00 96.00 156 GLN A 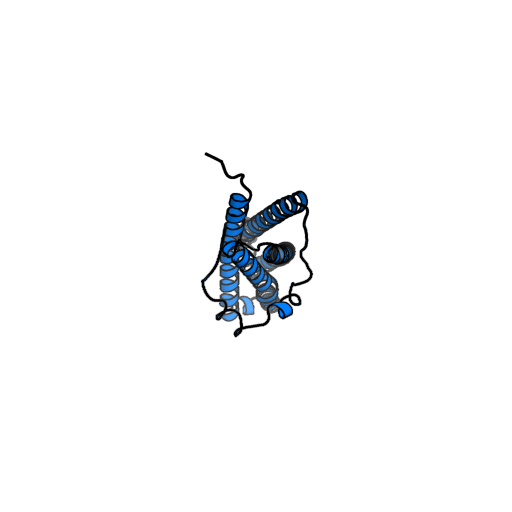CA 1
ATOM 1215 C C . GLN A 1 156 ? 2.174 4.724 -16.419 1.00 96.00 156 GLN A C 1
ATOM 1217 O O . GLN A 1 156 ? 1.930 5.198 -15.310 1.00 96.00 156 GLN A O 1
ATOM 1222 N N . MET A 1 157 ? 2.024 3.422 -16.674 1.00 95.31 157 MET A N 1
ATOM 1223 C CA . MET A 1 157 ? 1.497 2.470 -15.689 1.00 95.31 157 MET A CA 1
ATOM 1224 C C . MET A 1 157 ? 2.411 2.327 -14.466 1.00 95.31 157 MET A C 1
ATOM 1226 O O . MET A 1 157 ? 1.928 2.267 -13.334 1.00 95.31 157 MET A O 1
ATOM 1230 N N . HIS A 1 158 ? 3.726 2.319 -14.677 1.00 95.00 158 HIS A N 1
ATOM 1231 C CA . HIS A 1 158 ? 4.712 2.296 -13.604 1.00 95.00 158 HIS A CA 1
ATOM 1232 C C . HIS A 1 158 ? 4.636 3.576 -12.760 1.00 95.00 158 HIS A C 1
ATOM 1234 O O . HIS A 1 158 ? 4.501 3.495 -11.538 1.00 95.00 158 HIS A O 1
ATOM 1240 N N . ALA A 1 159 ? 4.630 4.755 -13.391 1.00 95.44 159 ALA A N 1
ATOM 1241 C CA . ALA A 1 159 ? 4.527 6.033 -12.684 1.00 95.44 159 ALA A CA 1
ATOM 1242 C C . ALA A 1 159 ? 3.217 6.157 -11.884 1.00 95.44 159 ALA A C 1
ATOM 1244 O O . ALA A 1 159 ? 3.226 6.591 -10.732 1.00 95.44 159 ALA A O 1
ATOM 1245 N N . GLN A 1 160 ? 2.092 5.716 -12.454 1.00 96.44 160 GLN A N 1
ATOM 1246 C CA . GLN A 1 160 ? 0.812 5.668 -11.742 1.00 96.44 160 GLN A CA 1
ATOM 1247 C C . GLN A 1 160 ? 0.870 4.761 -10.511 1.00 96.44 160 GLN A C 1
ATOM 1249 O O . GLN A 1 160 ? 0.381 5.145 -9.447 1.00 96.44 160 GLN A O 1
ATOM 1254 N N . SER A 1 161 ? 1.492 3.584 -10.633 1.00 95.38 161 SER A N 1
ATOM 1255 C CA . SER A 1 161 ? 1.646 2.665 -9.503 1.00 95.38 161 SER A CA 1
ATOM 1256 C C . SER A 1 161 ? 2.456 3.291 -8.362 1.00 95.38 161 SER A C 1
ATOM 1258 O O . SER A 1 161 ? 2.087 3.143 -7.198 1.00 95.38 161 SER A O 1
ATOM 1260 N N . GLU A 1 162 ? 3.491 4.073 -8.684 1.00 94.44 162 GLU A N 1
ATOM 1261 C CA . GLU A 1 162 ? 4.306 4.788 -7.699 1.00 94.44 162 GLU A CA 1
ATOM 1262 C C . GLU A 1 162 ? 3.504 5.889 -6.988 1.00 94.44 162 GLU A C 1
ATOM 1264 O O . GLU A 1 162 ? 3.581 6.033 -5.766 1.00 94.44 162 GLU A O 1
ATOM 1269 N N . ILE A 1 163 ? 2.692 6.646 -7.733 1.00 96.50 163 ILE A N 1
ATOM 1270 C CA . ILE A 1 163 ? 1.808 7.676 -7.169 1.00 96.50 163 ILE A CA 1
ATOM 1271 C C . ILE A 1 163 ? 0.801 7.042 -6.205 1.00 96.50 163 ILE A C 1
ATOM 1273 O O . ILE A 1 163 ? 0.640 7.519 -5.082 1.00 96.50 163 ILE A O 1
ATOM 1277 N N . ILE A 1 164 ? 0.165 5.941 -6.607 1.00 95.88 164 ILE A N 1
ATOM 1278 C CA . ILE A 1 164 ? -0.773 5.196 -5.758 1.00 95.88 164 ILE A CA 1
ATOM 1279 C C . ILE A 1 164 ? -0.089 4.699 -4.487 1.00 95.88 164 ILE A C 1
ATOM 1281 O O . ILE A 1 164 ? -0.656 4.823 -3.402 1.00 95.88 164 ILE A O 1
ATOM 1285 N N . PHE A 1 165 ? 1.143 4.203 -4.598 1.00 93.12 165 PHE A N 1
ATOM 1286 C CA . PHE A 1 165 ? 1.915 3.736 -3.452 1.00 93.12 165 PHE A CA 1
ATOM 1287 C C . PHE A 1 165 ? 2.241 4.872 -2.463 1.00 93.12 165 PHE A C 1
ATOM 1289 O O . PHE A 1 165 ? 2.152 4.686 -1.248 1.00 93.12 165 PHE A O 1
ATOM 1296 N N . LYS A 1 166 ? 2.525 6.084 -2.960 1.00 95.62 166 LYS A N 1
ATOM 1297 C CA . LYS A 1 166 ? 2.714 7.288 -2.126 1.00 95.62 166 LYS A CA 1
ATOM 1298 C C . LYS A 1 166 ? 1.416 7.742 -1.455 1.00 95.62 166 LYS A C 1
ATOM 1300 O O . LYS A 1 166 ? 1.424 8.044 -0.265 1.00 95.62 166 LYS A O 1
ATOM 1305 N N . ILE A 1 167 ? 0.299 7.751 -2.186 1.00 97.62 167 ILE A N 1
ATOM 1306 C CA . ILE A 1 167 ? -1.021 8.087 -1.623 1.00 97.62 167 ILE A CA 1
ATOM 1307 C C . ILE A 1 167 ? -1.400 7.085 -0.525 1.00 97.62 167 ILE A C 1
ATOM 1309 O O . ILE A 1 167 ? -1.878 7.484 0.539 1.00 97.62 167 ILE A O 1
ATOM 1313 N N . LEU A 1 168 ? -1.139 5.794 -0.753 1.00 97.62 168 LEU A N 1
ATOM 1314 C CA . LEU A 1 168 ? -1.342 4.743 0.239 1.00 97.62 168 LEU A CA 1
ATOM 1315 C C . LEU A 1 168 ? -0.544 5.025 1.518 1.00 97.62 168 LEU A C 1
ATOM 1317 O O . LEU A 1 168 ? -1.119 4.957 2.604 1.00 97.62 168 LEU A O 1
ATOM 1321 N N . LEU A 1 169 ? 0.738 5.398 1.410 1.00 97.62 169 LEU A N 1
ATOM 1322 C CA . LEU A 1 169 ? 1.549 5.776 2.572 1.00 97.62 169 LEU A CA 1
ATOM 1323 C C . LEU A 1 169 ? 0.888 6.901 3.377 1.00 97.62 169 LEU A C 1
ATOM 1325 O O . LEU A 1 169 ? 0.738 6.789 4.593 1.00 97.62 169 LEU A O 1
ATOM 1329 N N . THR A 1 170 ? 0.458 7.969 2.702 1.00 98.00 170 THR A N 1
ATOM 1330 C CA . THR A 1 170 ? -0.189 9.113 3.355 1.00 98.00 170 THR A CA 1
ATOM 1331 C C . THR A 1 170 ? -1.470 8.702 4.085 1.00 98.00 170 THR A C 1
ATOM 1333 O O . THR A 1 170 ? -1.678 9.107 5.231 1.00 98.00 170 THR A O 1
ATOM 1336 N N . LEU A 1 171 ? -2.311 7.865 3.469 1.00 97.88 171 LEU A N 1
ATOM 1337 C CA . LEU A 1 171 ? -3.552 7.386 4.087 1.00 97.88 171 LEU A CA 1
ATOM 1338 C C . LEU A 1 171 ? -3.304 6.446 5.271 1.00 97.88 171 LEU A C 1
ATOM 1340 O O . LEU A 1 171 ? -4.006 6.548 6.280 1.00 97.88 171 LEU A O 1
ATOM 1344 N N . LEU A 1 172 ? -2.301 5.570 5.188 1.00 97.81 172 LEU A N 1
ATOM 1345 C CA . LEU A 1 172 ? -1.924 4.696 6.299 1.00 97.81 172 LEU A CA 1
ATOM 1346 C C . LEU A 1 172 ? -1.368 5.504 7.477 1.00 97.81 172 LEU A C 1
ATOM 1348 O O . LEU A 1 172 ? -1.767 5.260 8.614 1.00 97.81 172 LEU A O 1
ATOM 1352 N N . CYS A 1 173 ? -0.536 6.519 7.224 1.00 97.81 173 CYS A N 1
ATOM 1353 C CA . CYS A 1 173 ? -0.063 7.439 8.262 1.00 97.81 173 CYS A CA 1
ATOM 1354 C C . CYS A 1 173 ? -1.223 8.208 8.912 1.00 97.81 173 CYS A C 1
ATOM 1356 O O . CYS A 1 173 ? -1.307 8.278 10.140 1.00 97.81 173 CYS A O 1
ATOM 1358 N N . PHE A 1 174 ? -2.158 8.733 8.112 1.00 97.44 174 PHE A N 1
ATOM 1359 C CA . PHE A 1 174 ? -3.367 9.373 8.635 1.00 97.44 174 PHE A CA 1
ATOM 1360 C C . PHE A 1 174 ? -4.193 8.407 9.497 1.00 97.44 174 PHE A C 1
ATOM 1362 O O . PHE A 1 174 ? -4.610 8.765 10.602 1.00 97.44 174 PHE A O 1
ATOM 1369 N N . SER A 1 175 ? -4.394 7.173 9.026 1.00 96.56 175 SER A N 1
ATOM 1370 C CA . SER A 1 175 ? -5.132 6.133 9.751 1.00 96.56 175 SER A CA 1
ATOM 1371 C C . SER A 1 175 ? -4.456 5.779 11.075 1.00 96.56 175 SER A C 1
ATOM 1373 O O . SER A 1 175 ? -5.131 5.700 12.104 1.00 96.56 175 SER A O 1
ATOM 1375 N N . PHE A 1 176 ? -3.126 5.647 11.076 1.00 96.69 176 PHE A N 1
ATOM 1376 C CA . PHE A 1 176 ? -2.324 5.374 12.266 1.00 96.69 176 PHE A CA 1
ATOM 1377 C C . PHE A 1 176 ? -2.498 6.469 13.320 1.00 96.69 176 PHE A C 1
ATOM 1379 O O . PHE A 1 176 ? -2.915 6.187 14.444 1.00 96.69 176 PHE A O 1
ATOM 1386 N N . VAL A 1 177 ? -2.252 7.729 12.943 1.00 96.00 177 VAL A N 1
ATOM 1387 C CA . VAL A 1 177 ? -2.350 8.873 13.859 1.00 96.00 177 VAL A CA 1
ATOM 1388 C C . VAL A 1 177 ? -3.785 9.040 14.359 1.00 96.00 177 VAL A C 1
ATOM 1390 O O . VAL A 1 177 ? -4.012 9.143 15.563 1.00 96.00 177 VAL A O 1
ATOM 1393 N N . SER A 1 178 ? -4.779 8.997 13.467 1.00 93.44 178 SER A N 1
ATOM 1394 C CA . SER A 1 178 ? -6.188 9.151 13.849 1.00 93.44 178 SER A CA 1
ATOM 1395 C C . SER A 1 178 ? -6.649 8.058 14.817 1.00 93.44 178 SER A C 1
ATOM 1397 O O . SER A 1 178 ? -7.393 8.341 15.760 1.00 93.44 178 SER A O 1
ATOM 1399 N N . ARG A 1 179 ? -6.198 6.811 14.626 1.00 91.56 179 ARG A N 1
ATOM 1400 C CA . ARG A 1 179 ? -6.509 5.704 15.538 1.00 91.56 179 ARG A CA 1
ATOM 1401 C C . ARG A 1 179 ? -5.771 5.842 16.869 1.00 91.56 179 ARG A C 1
ATOM 1403 O O . ARG A 1 179 ? -6.405 5.672 17.907 1.00 91.56 179 ARG A O 1
ATOM 1410 N N . ALA A 1 180 ? -4.485 6.194 16.854 1.00 91.62 180 ALA A N 1
ATOM 1411 C CA . ALA A 1 180 ? -3.691 6.403 18.064 1.00 91.62 180 ALA A CA 1
ATOM 1412 C C . ALA A 1 180 ? -4.305 7.489 18.963 1.00 91.62 180 ALA A C 1
ATOM 1414 O O . ALA A 1 180 ? -4.536 7.250 20.146 1.00 91.62 180 ALA A O 1
ATOM 1415 N N . LEU A 1 181 ? -4.685 8.634 18.382 1.00 90.25 181 LEU A N 1
ATOM 1416 C CA . LEU A 1 181 ? -5.333 9.730 19.110 1.00 90.25 181 LEU A CA 1
ATOM 1417 C C . LEU A 1 181 ? -6.679 9.320 19.728 1.00 90.25 181 LEU A C 1
ATOM 1419 O O . LEU A 1 181 ? -7.014 9.758 20.823 1.00 90.25 181 LEU A O 1
ATOM 1423 N N . ARG A 1 182 ? -7.454 8.459 19.056 1.00 85.69 182 ARG A N 1
ATOM 1424 C CA . ARG A 1 182 ? -8.741 7.955 19.574 1.00 85.69 182 ARG A CA 1
ATOM 1425 C C . ARG A 1 182 ? -8.586 6.941 20.705 1.00 85.69 182 ARG A C 1
ATOM 1427 O O . ARG A 1 182 ? -9.516 6.794 21.493 1.00 85.69 182 ARG A O 1
ATOM 1434 N N . ASN A 1 183 ? -7.457 6.239 20.756 1.00 80.31 183 ASN A N 1
ATOM 1435 C CA . ASN A 1 183 ? -7.162 5.258 21.797 1.00 80.31 183 ASN A CA 1
ATOM 1436 C C . ASN A 1 183 ? -6.585 5.902 23.070 1.00 80.31 183 ASN A C 1
ATOM 1438 O O . ASN A 1 183 ? -6.543 5.235 24.103 1.00 80.31 183 ASN A O 1
ATOM 1442 N N . MET A 1 184 ? -6.157 7.169 23.023 1.00 77.75 184 MET A N 1
ATOM 1443 C CA . MET A 1 184 ? -5.683 7.872 24.214 1.00 77.75 184 MET A CA 1
ATOM 1444 C C . MET A 1 184 ? -6.836 8.158 25.191 1.00 77.75 184 MET A C 1
ATOM 1446 O O . MET A 1 184 ? -7.933 8.533 24.759 1.00 77.75 184 MET A O 1
ATOM 1450 N N . PRO A 1 185 ? -6.618 7.998 26.510 1.00 69.56 185 PRO A N 1
ATOM 1451 C CA . PRO A 1 185 ? -7.598 8.405 27.506 1.00 69.56 185 PRO A CA 1
ATOM 1452 C C . PRO A 1 185 ? -7.833 9.913 27.391 1.00 69.56 185 PRO A C 1
ATOM 1454 O O . PRO A 1 185 ? -6.889 10.693 27.279 1.00 69.56 185 PRO A O 1
ATOM 1457 N N . LYS A 1 186 ? -9.100 10.336 27.409 1.00 72.06 186 LYS A N 1
ATOM 1458 C CA . LYS A 1 186 ? -9.425 11.763 27.475 1.00 72.06 186 LYS A CA 1
ATOM 1459 C C . LYS A 1 186 ? -8.968 12.281 28.835 1.00 72.06 186 LYS A C 1
ATOM 1461 O O . LYS A 1 186 ? -9.445 11.785 29.853 1.00 72.06 186 LYS A O 1
ATOM 1466 N N . THR A 1 187 ? -8.061 13.249 28.852 1.00 60.50 187 THR A N 1
ATOM 1467 C CA . THR A 1 187 ? -7.724 13.984 30.069 1.00 60.50 187 THR A CA 1
ATOM 1468 C C . THR A 1 187 ? -8.956 14.779 30.495 1.00 60.50 187 THR A C 1
ATOM 1470 O O . THR A 1 187 ? -9.406 15.679 29.789 1.00 60.50 187 THR A O 1
ATOM 1473 N N . SER A 1 188 ? -9.568 14.389 31.612 1.00 60.31 188 SER A N 1
ATOM 1474 C CA . SER A 1 188 ? -10.581 15.200 32.283 1.00 60.31 188 SER A CA 1
ATOM 1475 C C . SER A 1 188 ? -9.861 16.330 33.014 1.00 60.31 188 SER A C 1
ATOM 1477 O O . SER A 1 188 ? -9.208 16.069 34.025 1.00 60.31 188 SER A O 1
ATOM 1479 N N . HIS A 1 189 ? -9.934 17.542 32.469 1.00 46.84 189 HIS A N 1
ATOM 1480 C CA . HIS A 1 189 ? -9.688 18.769 33.224 1.00 46.84 189 HIS A CA 1
ATOM 1481 C C . HIS A 1 189 ? -11.007 19.275 33.797 1.00 46.84 189 HIS A C 1
ATOM 1483 O O . HIS A 1 189 ? -12.029 19.147 33.081 1.00 46.84 189 HIS A O 1
#

Secondary structure (DSSP, 8-state):
-----S--TTSSSS--GGGGGG-S-S------HHHHHHHHHHHHHHHHHHHHHHHIIIIIIHHHHHTGGGT-SSPPPHHHHHHHHHHHHHHHHHHHHHHHHHHHHHHHH-SS-HHHHHHHHHHHHHHHHIIIIIHHHHHHHHHT-HHHHTSHHHHHHHHHHHHHHHHHHHHHHHHHHHHHHHHSPP---